Protein AF-0000000085929428 (afdb_homodimer)

Sequence (266 aa):
MLFEIEIPTRKEFELIDITSMINEKVKEAKVKEGIAVIFTRHTTTALFINENESGLVADVKEFFEKLVPKGEGYHHDRIDNNAHSHLRSIILNPSIAIPIKDGRLLLGTWQSVIFAELDGPRRRKIFVKICKCMLFEIEIPTRKEFELIDITSMINEKVKEAKVKEGIAVIFTRHTTTALFINENESGLVADVKEFFEKLVPKGEGYHHDRIDNNAHSHLRSIILNPSIAIPIKDGRLLLGTWQSVIFAELDGPRRRKIFVKICKC

Solvent-accessible surface area (backbone atoms only — not comparable to full-atom values): 13937 Å² total; per-residue (Å²): 84,77,44,80,45,79,45,77,48,84,36,38,71,37,80,40,80,44,44,67,64,52,38,51,50,36,48,73,65,70,41,44,46,31,38,37,37,40,37,46,42,48,48,33,30,26,40,51,74,41,60,88,40,71,68,55,52,52,48,52,53,53,50,46,48,67,75,46,45,74,85,78,77,48,51,26,37,79,82,43,88,49,43,37,22,35,55,54,20,50,61,48,24,44,45,49,77,42,51,29,49,84,34,29,70,70,63,57,93,60,49,33,42,32,41,34,38,41,68,34,55,46,81,40,58,36,35,40,36,42,26,54,118,91,80,44,80,45,78,47,78,49,84,37,38,73,36,80,42,80,45,45,68,64,53,38,51,51,37,49,73,66,69,43,41,43,29,39,38,36,39,37,48,86,50,71,34,30,25,39,48,66,29,56,88,40,73,35,44,52,52,39,54,52,53,49,48,44,67,76,46,44,76,87,76,76,51,77,56,38,79,81,43,88,50,44,37,21,37,55,55,20,65,59,44,25,45,57,51,64,44,49,30,49,84,35,31,70,64,63,27,94,59,44,35,40,32,41,34,38,41,68,35,55,45,80,42,60,37,36,39,40,45,43,80,83

pLDDT: mean 97.86, std 1.74, range [78.5, 98.94]

Radius of gyration: 18.57 Å; Cα contacts (8 Å, |Δi|>4): 602; chains: 2; bounding box: 43×54×41 Å

Organism: NCBI:txid2866384

Secondary structure (DSSP, 8-state):
-EEEEEEE--SSSEEEE-HHHHHHHHHHHT-SEEEEEEEE--TTEEEEEE---HHHHHHHHHHHHHHS-S-S--GGGGT-S-HHHHHHHHHSBSEEEEEEETTEE---TT-EEEEEESS-S-EEEEEEEEE--/-EEEEEEE--SSSEEEE-HHHHHHHHHHHT-SEEEEEEEE--TTEEEEEE---HHHHHHHHHHHHHHS-S-S--GGGGT-TTHHHHHHHHHSBSEEEEEEETTEE---TT-EEEEEESS-S-EEEEEEEEEE-

Structure (mmCIF, N/CA/C/O backbone):
data_AF-0000000085929428-model_v1
#
loop_
_entity.id
_entity.type
_entity.pdbx_description
1 polymer 'Secondary thiamine-phosphate synthase enzyme YjbQ'
#
loop_
_atom_site.group_PDB
_atom_site.id
_atom_site.type_symbol
_atom_site.label_atom_id
_atom_site.label_alt_id
_atom_site.label_comp_id
_atom_site.label_asym_id
_atom_site.label_entity_id
_atom_site.label_seq_id
_atom_site.pdbx_PDB_ins_code
_atom_site.Cartn_x
_atom_site.Cartn_y
_atom_site.Cartn_z
_atom_site.occupancy
_atom_site.B_iso_or_equiv
_atom_site.auth_seq_id
_atom_site.auth_comp_id
_atom_site.auth_asym_id
_atom_site.auth_atom_id
_atom_site.pdbx_PDB_model_num
ATOM 1 N N . MET A 1 1 ? -5.441 19.766 4.176 1 95.19 1 MET A N 1
ATOM 2 C CA . MET A 1 1 ? -4.344 20.312 3.389 1 95.19 1 MET A CA 1
ATOM 3 C C . MET A 1 1 ? -3.518 19.203 2.752 1 95.19 1 MET A C 1
ATOM 5 O O . MET A 1 1 ? -3.283 18.172 3.373 1 95.19 1 MET A O 1
ATOM 9 N N . LEU A 1 2 ? -3.105 19.422 1.536 1 97.88 2 LEU A N 1
ATOM 10 C CA . LEU A 1 2 ? -2.295 18.469 0.783 1 97.88 2 LEU A CA 1
ATOM 11 C C . LEU A 1 2 ? -0.939 19.078 0.43 1 97.88 2 LEU A C 1
ATOM 13 O O . LEU A 1 2 ? -0.871 20.156 -0.148 1 97.88 2 LEU A O 1
ATOM 17 N N . PHE A 1 3 ? 0.1 18.375 0.825 1 98.44 3 PHE A N 1
ATOM 18 C CA . PHE A 1 3 ? 1.459 18.812 0.534 1 98.44 3 PHE A CA 1
ATOM 19 C C . PHE A 1 3 ? 2.162 17.828 -0.391 1 98.44 3 PHE A C 1
ATOM 21 O O . PHE A 1 3 ? 1.941 16.609 -0.302 1 98.44 3 PHE A O 1
ATOM 28 N N . GLU A 1 4 ? 2.996 18.406 -1.246 1 98.31 4 GLU A N 1
ATOM 29 C CA . GLU A 1 4 ? 3.893 17.625 -2.094 1 98.31 4 GLU A CA 1
ATOM 30 C C . GLU A 1 4 ? 5.348 17.797 -1.669 1 98.31 4 GLU A C 1
ATOM 32 O O . GLU A 1 4 ? 5.797 18.906 -1.42 1 98.31 4 GLU A O 1
ATOM 37 N N . ILE A 1 5 ? 6.086 16.656 -1.534 1 98.38 5 ILE A N 1
ATOM 38 C CA . ILE A 1 5 ? 7.492 16.688 -1.151 1 98.38 5 ILE A CA 1
ATOM 39 C C . ILE A 1 5 ? 8.328 15.945 -2.197 1 98.38 5 ILE A C 1
ATOM 41 O O . ILE A 1 5 ? 8.008 14.82 -2.572 1 98.38 5 ILE A O 1
ATOM 45 N N . GLU A 1 6 ? 9.383 16.547 -2.666 1 98.44 6 GLU A N 1
ATOM 46 C CA . GLU A 1 6 ? 10.312 15.898 -3.584 1 98.44 6 GLU A CA 1
ATOM 47 C C . GLU A 1 6 ? 11.398 15.133 -2.824 1 98.44 6 GLU A C 1
ATOM 49 O O . GLU A 1 6 ? 11.93 15.633 -1.83 1 98.44 6 GLU A O 1
ATOM 54 N N . ILE A 1 7 ? 11.656 13.93 -3.281 1 98.38 7 ILE A N 1
ATOM 55 C CA . ILE A 1 7 ? 12.688 13.086 -2.682 1 98.38 7 ILE A CA 1
ATOM 56 C C . ILE A 1 7 ? 13.672 12.633 -3.758 1 98.38 7 ILE A C 1
ATOM 58 O O . ILE A 1 7 ? 13.453 11.617 -4.422 1 98.38 7 ILE A O 1
ATOM 62 N N . PRO A 1 8 ? 14.82 13.281 -3.889 1 98.25 8 PRO A N 1
ATOM 63 C CA . PRO A 1 8 ? 15.859 12.766 -4.773 1 98.25 8 PRO A CA 1
ATOM 64 C C . PRO A 1 8 ? 16.547 11.516 -4.211 1 98.25 8 PRO A C 1
ATOM 66 O O . PRO A 1 8 ? 16.875 11.469 -3.025 1 98.25 8 PRO A O 1
ATOM 69 N N . THR A 1 9 ? 16.688 10.523 -5.027 1 98.62 9 THR A N 1
ATOM 70 C CA . THR A 1 9 ? 17.344 9.289 -4.602 1 98.62 9 THR A CA 1
ATOM 71 C C . THR A 1 9 ? 18.672 9.102 -5.344 1 98.62 9 THR A C 1
ATOM 73 O O . THR A 1 9 ? 18.906 9.742 -6.371 1 98.62 9 THR A O 1
ATOM 76 N N . ARG A 1 10 ? 19.531 8.195 -4.789 1 98.56 10 ARG A N 1
ATOM 77 C CA . ARG A 1 10 ? 20.891 8.117 -5.301 1 98.56 10 ARG A CA 1
ATOM 78 C C . ARG A 1 10 ? 21.266 6.691 -5.688 1 98.56 10 ARG A C 1
ATOM 80 O O . ARG A 1 10 ? 22.25 6.461 -6.379 1 98.56 10 ARG A O 1
ATOM 87 N N . LYS A 1 11 ? 20.5 5.73 -5.242 1 98.31 11 LYS A N 1
ATOM 88 C CA . LYS A 1 11 ? 20.766 4.316 -5.477 1 98.31 11 LYS A CA 1
ATOM 89 C C . LYS A 1 11 ? 19.516 3.586 -5.953 1 98.31 11 LYS A C 1
ATOM 91 O O . LYS A 1 11 ? 18.406 4.09 -5.805 1 98.31 11 LYS A O 1
ATOM 96 N N . GLU A 1 12 ? 19.75 2.463 -6.539 1 97.88 12 GLU A N 1
ATOM 97 C CA . GLU A 1 12 ? 18.641 1.639 -6.992 1 97.88 12 GLU A CA 1
ATOM 98 C C . GLU A 1 12 ? 17.719 1.27 -5.832 1 97.88 12 GLU A C 1
ATOM 100 O O . GLU A 1 12 ? 16.5 1.42 -5.926 1 97.88 12 GLU A O 1
ATOM 105 N N . PHE A 1 13 ? 18.281 0.68 -4.855 1 98.56 13 PHE A N 1
ATOM 106 C CA . PHE A 1 13 ? 17.594 0.372 -3.602 1 98.56 13 PHE A CA 1
ATOM 107 C C . PHE A 1 13 ? 18.094 1.268 -2.477 1 98.56 13 PHE A C 1
ATOM 109 O O . PHE A 1 13 ? 19.234 1.121 -2.023 1 98.56 13 PHE A O 1
ATOM 116 N N . GLU A 1 14 ? 17.25 2.152 -2.059 1 98.69 14 GLU A N 1
ATOM 117 C CA . GLU A 1 14 ? 17.641 3.137 -1.056 1 98.69 14 GLU A CA 1
ATOM 118 C C . GLU A 1 14 ? 16.531 3.375 -0.049 1 98.69 14 GLU A C 1
ATOM 120 O O . GLU A 1 14 ? 15.359 3.506 -0.428 1 98.69 14 GLU A O 1
ATOM 125 N N . LEU A 1 15 ? 16.875 3.303 1.246 1 98.81 15 LEU A N 1
ATOM 126 C CA . LEU A 1 15 ? 15.961 3.623 2.332 1 98.81 15 LEU A CA 1
ATOM 127 C C . LEU A 1 15 ? 16.281 4.988 2.932 1 98.81 15 LEU A C 1
ATOM 129 O O . LEU A 1 15 ? 17.406 5.234 3.359 1 98.81 15 LEU A O 1
ATOM 133 N N . ILE A 1 16 ? 15.289 5.887 2.883 1 98.69 16 ILE A N 1
ATOM 134 C CA . ILE A 1 16 ? 15.508 7.277 3.266 1 98.69 16 ILE A CA 1
ATOM 135 C C . ILE A 1 16 ? 14.555 7.656 4.402 1 98.69 16 ILE A C 1
ATOM 137 O O . ILE A 1 16 ? 13.336 7.512 4.273 1 98.69 16 ILE A O 1
ATOM 141 N N . ASP A 1 17 ? 15.094 8.125 5.5 1 98.75 17 ASP A N 1
ATOM 142 C CA . ASP A 1 17 ? 14.281 8.656 6.59 1 98.75 17 ASP A CA 1
ATOM 143 C C . ASP A 1 17 ? 13.695 10.016 6.223 1 98.75 17 ASP A C 1
ATOM 145 O O . ASP A 1 17 ? 14.43 10.992 6.055 1 98.75 17 ASP A O 1
ATOM 149 N N . ILE A 1 18 ? 12.359 10.07 6.191 1 98.75 18 ILE A N 1
ATOM 150 C CA . ILE A 1 18 ? 11.727 11.305 5.758 1 98.75 18 ILE A CA 1
ATOM 151 C C . ILE A 1 18 ? 10.906 11.891 6.902 1 98.75 18 ILE A C 1
ATOM 153 O O . ILE A 1 18 ? 10 12.711 6.676 1 98.75 18 ILE A O 1
ATOM 157 N N . THR A 1 19 ? 11.164 11.523 8.109 1 98.69 19 THR A N 1
ATOM 158 C CA . THR A 1 19 ? 10.398 11.914 9.297 1 98.69 19 THR A CA 1
ATOM 159 C C . THR A 1 19 ? 10.375 13.438 9.445 1 98.69 19 THR A C 1
ATOM 161 O O . THR A 1 19 ? 9.312 14.031 9.625 1 98.69 19 THR A O 1
ATOM 164 N N . SER A 1 20 ? 11.516 14.031 9.375 1 98.5 20 SER A N 1
ATOM 165 C CA . SER A 1 20 ? 11.625 15.469 9.586 1 98.5 20 SER A CA 1
ATOM 166 C C . SER A 1 20 ? 10.875 16.25 8.508 1 98.5 20 SER A C 1
ATOM 168 O O . SER A 1 20 ? 10.273 17.281 8.781 1 98.5 20 SER A O 1
ATOM 170 N N . MET A 1 21 ? 10.93 15.758 7.277 1 98.5 21 MET A N 1
ATOM 171 C CA . MET A 1 21 ? 10.234 16.406 6.172 1 98.5 21 MET A CA 1
ATOM 172 C C . MET A 1 21 ? 8.727 16.438 6.422 1 98.5 21 MET A C 1
ATOM 174 O O . MET A 1 21 ? 8.078 17.453 6.168 1 98.5 21 MET A O 1
ATOM 178 N N . ILE A 1 22 ? 8.188 15.344 6.953 1 98.62 22 ILE A N 1
ATOM 179 C CA . ILE A 1 22 ? 6.754 15.25 7.203 1 98.62 22 ILE A CA 1
ATOM 180 C C . ILE A 1 22 ? 6.371 16.156 8.367 1 98.62 22 ILE A C 1
ATOM 182 O O . ILE A 1 22 ? 5.375 16.891 8.297 1 98.62 22 ILE A O 1
ATOM 186 N N . ASN A 1 23 ? 7.164 16.125 9.414 1 98.56 23 ASN A N 1
ATOM 187 C CA . ASN A 1 23 ? 6.883 16.969 10.578 1 98.56 23 ASN A CA 1
ATOM 188 C C . ASN A 1 23 ? 6.898 18.453 10.203 1 98.56 23 ASN A C 1
ATOM 190 O O . ASN A 1 23 ? 6.137 19.234 10.766 1 98.56 23 ASN A O 1
ATOM 194 N N . GLU A 1 24 ? 7.762 18.828 9.312 1 98.56 24 GLU A N 1
ATOM 195 C CA . GLU A 1 24 ? 7.785 20.203 8.844 1 98.56 24 GLU A CA 1
ATOM 196 C C . GLU A 1 24 ? 6.453 20.594 8.203 1 98.56 24 GLU A C 1
ATOM 198 O O . GLU A 1 24 ? 5.973 21.703 8.383 1 98.56 24 GLU A O 1
ATOM 203 N N . LYS A 1 25 ? 5.867 19.656 7.465 1 98.5 25 LYS A N 1
ATOM 204 C CA . LYS A 1 25 ? 4.582 19.922 6.832 1 98.5 25 LYS A CA 1
ATOM 205 C C . LYS A 1 25 ? 3.459 19.984 7.863 1 98.5 25 LYS A C 1
ATOM 207 O O . LYS A 1 25 ? 2.518 20.766 7.723 1 98.5 25 LYS A O 1
ATOM 212 N N . VAL A 1 26 ? 3.559 19.156 8.875 1 98.12 26 VAL A N 1
ATOM 213 C CA . VAL A 1 26 ? 2.584 19.219 9.961 1 98.12 26 VAL A CA 1
ATOM 214 C C . VAL A 1 26 ? 2.625 20.594 10.617 1 98.12 26 VAL A C 1
ATOM 216 O O . VAL A 1 26 ? 1.582 21.203 10.859 1 98.12 26 VAL A O 1
ATOM 219 N N . LYS A 1 27 ? 3.809 21.047 10.859 1 97.81 27 LYS A N 1
ATOM 220 C CA . LYS A 1 27 ? 3.98 22.375 11.438 1 97.81 27 LYS A CA 1
ATOM 221 C C . LYS A 1 27 ? 3.41 23.453 10.523 1 97.81 27 LYS A C 1
ATOM 223 O O . LYS A 1 27 ? 2.715 24.359 10.984 1 97.81 27 LYS A O 1
ATOM 228 N N . GLU A 1 28 ? 3.742 23.344 9.258 1 98 28 GLU A N 1
ATOM 229 C CA . GLU A 1 28 ? 3.256 24.297 8.273 1 98 28 GLU A CA 1
ATOM 230 C C . GLU A 1 28 ? 1.731 24.344 8.242 1 98 28 GLU A C 1
ATOM 232 O O . GLU A 1 28 ? 1.134 25.391 8.016 1 98 28 GLU A O 1
ATOM 237 N N . ALA A 1 29 ? 1.108 23.188 8.477 1 97 29 ALA A N 1
ATOM 238 C CA . ALA A 1 29 ? -0.346 23.062 8.43 1 97 29 ALA A CA 1
ATOM 239 C C . ALA A 1 29 ? -0.992 23.672 9.672 1 97 29 ALA A C 1
ATOM 241 O O . ALA A 1 29 ? -2.201 23.922 9.695 1 97 29 ALA A O 1
ATOM 242 N N . LYS A 1 30 ? -0.253 23.844 10.758 1 97.12 30 LYS A N 1
ATOM 243 C CA . LYS A 1 30 ? -0.726 24.406 12.023 1 97.12 30 LYS A CA 1
ATOM 244 C C . LYS A 1 30 ? -1.846 23.562 12.617 1 97.12 30 LYS A C 1
ATOM 246 O O . LYS A 1 30 ? -2.826 24.094 13.141 1 97.12 30 LYS A O 1
ATOM 251 N N . VAL A 1 31 ? -1.796 22.281 12.438 1 96.12 31 VAL A N 1
ATOM 252 C CA . VAL A 1 31 ? -2.756 21.328 13 1 96.12 31 VAL A CA 1
ATOM 253 C C . VAL A 1 31 ? -2.193 20.719 14.281 1 96.12 31 VAL A C 1
ATOM 255 O O . VAL A 1 31 ? -1.127 20.109 14.266 1 96.12 31 VAL A O 1
ATOM 258 N N . LYS A 1 32 ? -2.865 20.891 15.336 1 97.12 32 LYS A N 1
ATOM 259 C CA . LYS A 1 32 ? -2.4 20.391 16.625 1 97.12 32 LYS A CA 1
ATOM 260 C C . LYS A 1 32 ? -2.861 18.953 16.859 1 97.12 32 LYS A C 1
ATOM 262 O O . LYS A 1 32 ? -2.184 18.188 17.547 1 97.12 32 LYS A O 1
ATOM 267 N N . GLU A 1 33 ? -4.07 18.641 16.344 1 97.69 33 GLU A N 1
ATOM 268 C CA . GLU A 1 33 ? -4.672 17.312 16.438 1 97.69 33 GLU A CA 1
ATOM 269 C C . GLU A 1 33 ? -5.266 16.875 15.094 1 97.69 33 GLU A C 1
ATOM 271 O O . GLU A 1 33 ? -5.992 17.641 14.461 1 97.69 33 GLU A O 1
ATOM 276 N N . GLY A 1 34 ? -4.906 15.695 14.617 1 97.62 34 GLY A N 1
ATOM 277 C CA . GLY A 1 34 ? -5.41 15.219 13.344 1 97.62 34 GLY A CA 1
ATOM 278 C C . GLY A 1 34 ? -4.703 13.969 12.852 1 97.62 34 GLY A C 1
ATOM 279 O O . GLY A 1 34 ? -4.266 13.141 13.648 1 97.62 34 GLY A O 1
ATOM 280 N N . ILE A 1 35 ? -4.812 13.727 11.555 1 98.19 35 ILE A N 1
ATOM 281 C CA . ILE A 1 35 ? -4.195 12.57 10.906 1 98.19 35 ILE A CA 1
ATOM 282 C C . ILE A 1 35 ? -3.365 13.031 9.711 1 98.19 35 ILE A C 1
ATOM 284 O O . ILE A 1 35 ? -3.793 13.898 8.953 1 98.19 35 ILE A O 1
ATOM 288 N N . ALA A 1 36 ? -2.193 12.492 9.648 1 98.5 36 ALA A N 1
ATOM 289 C CA . ALA A 1 36 ? -1.38 12.641 8.445 1 98.5 36 ALA A CA 1
ATOM 290 C C . ALA A 1 36 ? -1.369 11.352 7.625 1 98.5 36 ALA A C 1
ATOM 292 O O . ALA A 1 36 ? -0.998 10.289 8.133 1 98.5 36 ALA A O 1
ATOM 293 N N . VAL A 1 37 ? -1.821 11.406 6.395 1 98.62 37 VAL A N 1
ATOM 294 C CA . VAL A 1 37 ? -1.685 10.305 5.445 1 98.62 37 VAL A CA 1
ATOM 295 C C . VAL A 1 37 ? -0.54 10.594 4.477 1 98.62 37 VAL A C 1
ATOM 297 O O . VAL A 1 37 ? -0.593 11.57 3.719 1 98.62 37 VAL A O 1
ATOM 300 N N . ILE A 1 38 ? 0.533 9.781 4.598 1 98.81 38 ILE A N 1
ATOM 301 C CA . ILE A 1 38 ? 1.662 9.844 3.676 1 98.81 38 ILE A CA 1
ATOM 302 C C . ILE A 1 38 ? 1.458 8.852 2.537 1 98.81 38 ILE A C 1
ATOM 304 O O . ILE A 1 38 ? 1.117 7.688 2.773 1 98.81 38 ILE A O 1
ATOM 308 N N . PHE A 1 39 ? 1.648 9.359 1.278 1 98.81 39 PHE A N 1
ATOM 309 C CA . PHE A 1 39 ? 1.295 8.547 0.115 1 98.81 39 PHE A CA 1
ATOM 310 C C . PHE A 1 39 ? 2.314 8.734 -1.002 1 98.81 39 PHE A C 1
ATOM 312 O O . PHE A 1 39 ? 2.697 9.859 -1.32 1 98.81 39 PHE A O 1
ATOM 319 N N . THR A 1 40 ? 2.805 7.629 -1.556 1 98.69 40 THR A N 1
ATOM 320 C CA . THR A 1 40 ? 3.621 7.699 -2.764 1 98.69 40 THR A CA 1
ATOM 321 C C . THR A 1 40 ? 2.803 7.309 -3.99 1 98.69 40 THR A C 1
ATOM 323 O O . THR A 1 40 ? 2.004 6.371 -3.939 1 98.69 40 THR A O 1
ATOM 326 N N . ARG A 1 41 ? 3.072 8 -5.094 1 96.81 41 ARG A N 1
ATOM 327 C CA . ARG A 1 41 ? 2.324 7.754 -6.324 1 96.81 41 ARG A CA 1
ATOM 328 C C . ARG A 1 41 ? 3.113 6.863 -7.277 1 96.81 41 ARG A C 1
ATOM 330 O O . ARG A 1 41 ? 2.701 6.645 -8.414 1 96.81 41 ARG A O 1
ATOM 337 N N . HIS A 1 42 ? 4.172 6.387 -6.84 1 98.25 42 HIS A N 1
ATOM 338 C CA . HIS A 1 42 ? 5.039 5.57 -7.684 1 98.25 42 HIS A CA 1
ATOM 339 C C . HIS A 1 42 ? 4.84 4.086 -7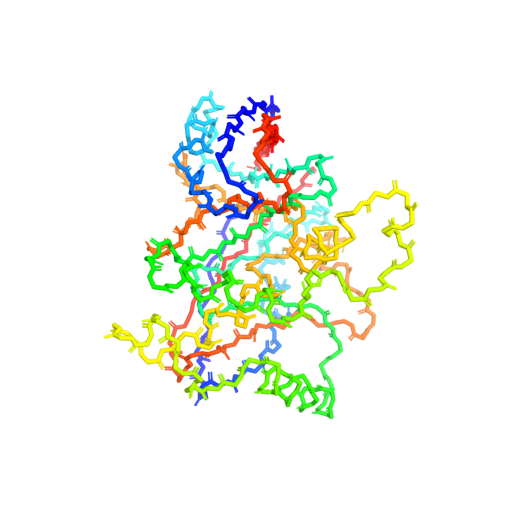.398 1 98.25 42 HIS A C 1
ATOM 341 O O . HIS A 1 42 ? 4.672 3.688 -6.242 1 98.25 42 HIS A O 1
ATOM 347 N N . THR A 1 43 ? 4.941 3.258 -8.43 1 98.56 43 THR A N 1
ATOM 348 C CA . THR A 1 43 ? 4.664 1.833 -8.289 1 98.56 43 THR A CA 1
ATOM 349 C C . THR A 1 43 ? 5.922 1.069 -7.895 1 98.56 43 THR A C 1
ATOM 351 O O . THR A 1 43 ? 5.871 -0.136 -7.645 1 98.56 43 THR A O 1
ATOM 354 N N . THR A 1 44 ? 7.062 1.771 -7.816 1 98.75 44 THR A N 1
ATOM 355 C CA . THR A 1 44 ? 8.305 1.112 -7.43 1 98.75 44 THR A CA 1
ATOM 356 C C . THR A 1 44 ? 8.914 1.78 -6.199 1 98.75 44 THR A C 1
ATOM 358 O O . THR A 1 44 ? 10.133 1.805 -6.039 1 98.75 44 THR A O 1
ATOM 361 N N . THR A 1 45 ? 8.117 2.457 -5.445 1 98.88 45 THR A N 1
ATOM 362 C CA . THR A 1 45 ? 8.469 2.969 -4.125 1 98.88 45 THR A CA 1
ATOM 363 C C . THR A 1 45 ? 7.469 2.494 -3.076 1 98.88 45 THR A C 1
ATOM 365 O O . THR A 1 45 ? 6.402 1.976 -3.416 1 98.88 45 THR A O 1
ATOM 368 N N . ALA A 1 46 ? 7.836 2.639 -1.859 1 98.75 46 ALA A N 1
ATOM 369 C CA . ALA A 1 46 ? 6.961 2.256 -0.753 1 98.75 46 ALA A CA 1
ATOM 370 C C . ALA A 1 46 ? 7.301 3.041 0.511 1 98.75 46 ALA A C 1
ATOM 372 O O . ALA A 1 46 ? 8.258 3.824 0.526 1 98.75 46 ALA A O 1
ATOM 373 N N . LEU A 1 47 ? 6.453 2.879 1.486 1 98.75 47 LEU A N 1
ATOM 374 C CA . LEU A 1 47 ? 6.629 3.498 2.795 1 98.75 47 LEU A CA 1
ATOM 375 C C . LEU A 1 47 ? 6.523 2.459 3.908 1 98.75 47 LEU A C 1
ATOM 377 O O . LEU A 1 47 ? 5.727 1.524 3.814 1 98.75 47 LEU A O 1
ATOM 381 N N . PHE A 1 48 ? 7.34 2.635 4.973 1 98.44 48 PHE A N 1
ATOM 382 C CA . PHE A 1 48 ? 7.129 1.855 6.184 1 98.44 48 PHE A CA 1
ATOM 383 C C . PHE A 1 48 ? 7.684 2.584 7.402 1 98.44 48 PHE A C 1
ATOM 385 O O . PHE A 1 48 ? 8.359 3.605 7.266 1 98.44 48 PHE A O 1
ATOM 392 N N . ILE A 1 49 ? 7.266 2.176 8.602 1 98.62 49 ILE A N 1
ATOM 393 C CA . ILE A 1 49 ? 7.703 2.771 9.859 1 98.62 49 ILE A CA 1
ATOM 394 C C . ILE A 1 49 ? 8.5 1.747 10.664 1 98.62 49 ILE A C 1
ATOM 396 O O . ILE A 1 49 ? 8.016 0.639 10.922 1 98.62 49 ILE A O 1
ATOM 400 N N . ASN A 1 50 ? 9.68 2.031 10.945 1 98.5 50 ASN A N 1
ATOM 401 C CA . ASN A 1 50 ? 10.523 1.226 11.82 1 98.5 50 ASN A CA 1
ATOM 402 C C . ASN A 1 50 ? 11.734 2.01 12.305 1 98.5 50 ASN A C 1
ATOM 404 O O . ASN A 1 50 ? 11.797 3.23 12.148 1 98.5 50 ASN A O 1
ATOM 408 N N . GLU A 1 51 ? 12.594 1.355 12.984 1 98.38 51 GLU A N 1
ATOM 409 C CA . GLU A 1 51 ? 13.812 1.993 13.477 1 98.38 51 GLU A CA 1
ATOM 410 C C . GLU A 1 51 ? 14.789 2.262 12.336 1 98.38 51 GLU A C 1
ATOM 412 O O . GLU A 1 51 ? 15.008 1.4 11.477 1 98.38 51 GLU A O 1
ATOM 417 N N . ASN A 1 52 ? 15.258 3.506 12.273 1 97.88 52 ASN A N 1
ATOM 418 C CA . ASN A 1 52 ? 16.297 3.854 11.312 1 97.88 52 ASN A CA 1
ATOM 419 C C . ASN A 1 52 ? 17.688 3.611 11.891 1 97.88 52 ASN A C 1
ATOM 421 O O . ASN A 1 52 ? 18.406 4.562 12.203 1 97.88 52 ASN A O 1
ATOM 425 N N . GLU A 1 53 ? 18.062 2.412 12.078 1 98.38 53 GLU A N 1
ATOM 426 C CA . GLU A 1 53 ? 19.375 1.953 12.555 1 98.38 53 GLU A CA 1
ATOM 427 C C . GLU A 1 53 ? 20.141 1.252 11.438 1 98.38 53 GLU A C 1
ATOM 429 O O . GLU A 1 53 ? 19.578 0.456 10.688 1 98.38 53 GLU A O 1
ATOM 434 N N . SER A 1 54 ? 21.391 1.613 11.289 1 97.94 54 SER A N 1
ATOM 435 C CA . SER A 1 54 ? 22.172 1.232 10.117 1 97.94 54 SER A CA 1
ATOM 436 C C . SER A 1 54 ? 22.172 -0.28 9.922 1 97.94 54 SER A C 1
ATOM 438 O O . SER A 1 54 ? 22.109 -0.765 8.789 1 97.94 54 SER A O 1
ATOM 440 N N . GLY A 1 55 ? 22.375 -1.024 10.938 1 98.56 55 GLY A N 1
ATOM 441 C CA . GLY A 1 55 ? 22.328 -2.475 10.828 1 98.56 55 GLY A CA 1
ATOM 442 C C . GLY A 1 55 ? 20.984 -3 10.359 1 98.56 55 GLY A C 1
ATOM 443 O O . GLY A 1 55 ? 20.922 -3.893 9.508 1 98.56 55 GLY A O 1
ATOM 444 N N . LEU A 1 56 ? 19.891 -2.432 10.977 1 98.5 56 LEU A N 1
ATOM 445 C CA . LEU A 1 56 ? 18.547 -2.85 10.586 1 98.5 56 LEU A CA 1
ATOM 446 C C . LEU A 1 56 ? 18.25 -2.457 9.141 1 98.5 56 LEU A C 1
ATOM 448 O O . LEU A 1 56 ? 17.641 -3.223 8.391 1 98.5 56 LEU A O 1
ATOM 452 N N . VAL A 1 57 ? 18.688 -1.283 8.742 1 97.69 57 VAL A N 1
ATOM 453 C CA . VAL A 1 57 ? 18.547 -0.817 7.371 1 97.69 57 VAL A CA 1
ATOM 454 C C . VAL A 1 57 ? 19.203 -1.812 6.414 1 97.69 57 VAL A C 1
ATOM 456 O O . VAL A 1 57 ? 18.609 -2.172 5.391 1 97.69 57 VAL A O 1
ATOM 459 N N . ALA A 1 58 ? 20.375 -2.258 6.754 1 98.25 58 ALA A N 1
ATOM 460 C CA . ALA A 1 58 ? 21.062 -3.254 5.941 1 98.25 58 ALA A CA 1
ATOM 461 C C . ALA A 1 58 ? 20.297 -4.57 5.91 1 98.25 58 ALA A C 1
ATOM 463 O O . ALA A 1 58 ? 20.203 -5.219 4.867 1 98.25 58 ALA A O 1
ATOM 464 N N . ASP A 1 59 ? 19.75 -4.98 7.035 1 98.81 59 ASP A N 1
ATOM 465 C CA . ASP A 1 59 ? 18.984 -6.223 7.125 1 98.81 59 ASP A CA 1
ATOM 466 C C . ASP A 1 59 ? 17.75 -6.172 6.234 1 98.81 59 ASP A C 1
ATOM 468 O O . ASP A 1 59 ? 17.406 -7.156 5.578 1 98.81 59 ASP A O 1
ATOM 472 N N . VAL A 1 60 ? 17.062 -5.031 6.234 1 98.44 60 VAL A N 1
ATOM 473 C CA . VAL A 1 60 ? 15.859 -4.863 5.422 1 98.44 60 VAL A CA 1
ATOM 474 C C . VAL A 1 60 ? 16.203 -5.039 3.945 1 98.44 60 VAL A C 1
ATOM 476 O O . VAL A 1 60 ? 15.516 -5.758 3.219 1 98.44 60 VAL A O 1
ATOM 479 N N . LYS A 1 61 ? 17.203 -4.426 3.508 1 98.12 61 LYS A N 1
ATOM 480 C CA . LYS A 1 61 ? 17.625 -4.52 2.113 1 98.12 61 LYS A CA 1
ATOM 481 C C . LYS A 1 61 ? 17.938 -5.965 1.731 1 98.12 61 LYS A C 1
ATOM 483 O O . LYS A 1 61 ? 17.438 -6.469 0.723 1 98.12 61 LYS A O 1
ATOM 488 N N . GLU A 1 62 ? 18.734 -6.613 2.586 1 98.44 62 GLU A N 1
ATOM 489 C CA . GLU A 1 62 ? 19.125 -7.996 2.309 1 98.44 62 GLU A CA 1
ATOM 490 C C . GLU A 1 62 ? 17.906 -8.914 2.307 1 98.44 62 GLU A C 1
ATOM 492 O O . GLU A 1 62 ? 17.812 -9.828 1.485 1 98.44 62 GLU A O 1
ATOM 497 N N . PHE A 1 63 ? 17.047 -8.68 3.223 1 98.69 63 PHE A N 1
ATOM 498 C CA . PHE A 1 63 ? 15.836 -9.477 3.33 1 98.69 63 PHE A CA 1
ATOM 499 C C . PHE A 1 63 ? 15.039 -9.422 2.035 1 98.69 63 PHE A C 1
ATOM 501 O O . PHE A 1 63 ? 14.664 -10.461 1.485 1 98.69 63 PHE A O 1
ATOM 508 N N . PHE A 1 64 ? 14.82 -8.242 1.48 1 98.31 64 PHE A N 1
ATOM 509 C CA . PHE A 1 64 ? 13.977 -8.086 0.3 1 98.31 64 PHE A CA 1
ATOM 510 C C . PHE A 1 64 ? 14.711 -8.555 -0.952 1 98.31 64 PHE A C 1
ATOM 512 O O . PHE A 1 64 ? 14.094 -9.078 -1.883 1 98.31 64 PHE A O 1
ATOM 519 N N . GLU A 1 65 ? 15.992 -8.391 -0.958 1 98.12 65 GLU A N 1
ATOM 520 C CA . GLU A 1 65 ? 16.766 -8.906 -2.086 1 98.12 65 GLU A CA 1
ATOM 521 C C . GLU A 1 65 ? 16.672 -10.43 -2.166 1 98.12 65 GLU A C 1
ATOM 523 O O . GLU A 1 65 ? 16.641 -11 -3.26 1 98.12 65 GLU A O 1
ATOM 528 N N . LYS A 1 66 ? 16.594 -11.086 -1.005 1 98.06 66 LYS A N 1
ATOM 529 C CA . LYS A 1 66 ? 16.453 -12.539 -0.959 1 98.06 66 LYS A CA 1
ATOM 530 C C . LYS A 1 66 ? 15.023 -12.953 -1.278 1 98.06 66 LYS A C 1
ATOM 532 O O . LYS A 1 66 ? 14.797 -13.922 -2.008 1 98.06 66 LYS A O 1
ATOM 537 N N . LEU A 1 67 ? 14.109 -12.273 -0.757 1 97.88 67 LEU A N 1
ATOM 538 C CA . LEU A 1 67 ? 12.695 -12.609 -0.905 1 97.88 67 LEU A CA 1
ATOM 539 C C . LEU A 1 67 ? 12.242 -12.43 -2.35 1 97.88 67 LEU A C 1
ATOM 541 O O . LEU A 1 67 ? 11.469 -13.242 -2.867 1 97.88 67 LEU A O 1
ATOM 545 N N . VAL A 1 68 ? 12.594 -11.32 -2.975 1 98.31 68 VAL A N 1
ATOM 546 C CA . VAL A 1 68 ? 12.266 -10.992 -4.359 1 98.31 68 VAL A CA 1
ATOM 547 C C . VAL A 1 68 ? 13.539 -10.617 -5.113 1 98.31 68 VAL A C 1
ATOM 549 O O . VAL A 1 68 ? 13.797 -9.438 -5.363 1 98.31 68 VAL A O 1
ATOM 552 N N . PRO A 1 69 ? 14.258 -11.57 -5.555 1 97.81 69 PRO A N 1
ATOM 553 C CA . PRO A 1 69 ? 15.5 -11.289 -6.277 1 97.81 69 PRO A CA 1
ATOM 554 C C . PRO A 1 69 ? 15.25 -10.695 -7.664 1 97.81 69 PRO A C 1
ATOM 556 O O . PRO A 1 69 ? 14.172 -10.883 -8.234 1 97.81 69 PRO A O 1
ATOM 559 N N . LYS A 1 70 ? 16.25 -9.977 -8.141 1 96.19 70 LYS A N 1
ATOM 560 C CA . LYS A 1 70 ? 16.234 -9.492 -9.516 1 96.19 70 LYS A CA 1
ATOM 561 C C . LYS A 1 70 ? 16.438 -10.633 -10.508 1 96.19 70 LYS A C 1
ATOM 563 O O . LYS A 1 70 ? 17.188 -11.57 -10.234 1 96.19 70 LYS A O 1
ATOM 568 N N . GLY A 1 71 ? 15.734 -10.461 -11.617 1 92.19 71 GLY A N 1
ATOM 569 C CA . GLY A 1 71 ? 16.062 -11.305 -12.758 1 92.19 71 GLY A CA 1
ATOM 570 C C . GLY A 1 71 ? 15.633 -12.75 -12.57 1 92.19 71 GLY A C 1
ATOM 571 O O . GLY A 1 71 ? 16.391 -13.664 -12.875 1 92.19 71 GLY A O 1
ATOM 572 N N . GLU A 1 72 ? 14.531 -13.031 -12.055 1 94.44 72 GLU A N 1
ATOM 573 C CA . GLU A 1 72 ? 14.031 -14.391 -11.836 1 94.44 72 GLU A CA 1
ATOM 574 C C . GLU A 1 72 ? 13.062 -14.805 -12.938 1 94.44 72 GLU A C 1
ATOM 576 O O . GLU A 1 72 ? 12.156 -15.602 -12.703 1 94.44 72 GLU A O 1
ATOM 581 N N . GLY A 1 73 ? 13.234 -14.195 -14.133 1 96.06 73 GLY A N 1
ATOM 582 C CA . GLY A 1 73 ? 12.398 -14.562 -15.258 1 96.06 73 GLY A CA 1
ATOM 583 C C . GLY A 1 73 ? 10.969 -14.055 -15.133 1 96.06 73 GLY A C 1
ATOM 584 O O . GLY A 1 73 ? 10.031 -14.711 -15.578 1 96.06 73 GLY A O 1
ATOM 585 N N . TYR A 1 74 ? 10.859 -12.891 -14.562 1 97.88 74 TYR A N 1
ATOM 586 C CA . TYR A 1 74 ? 9.547 -12.281 -14.383 1 97.88 74 TYR A CA 1
ATOM 587 C C . TYR A 1 74 ? 8.938 -11.891 -15.727 1 97.88 74 TYR A C 1
ATOM 589 O O . TYR A 1 74 ? 9.648 -11.398 -16.609 1 97.88 74 TYR A O 1
ATOM 597 N N . HIS A 1 75 ? 7.668 -12.016 -15.805 1 98.44 75 HIS A N 1
ATOM 598 C CA . HIS A 1 75 ? 6.953 -11.672 -17.031 1 98.44 75 HIS A CA 1
ATOM 599 C C . HIS A 1 75 ? 7.055 -10.18 -17.328 1 98.44 75 HIS A C 1
ATOM 601 O O . HIS A 1 75 ? 7.246 -9.781 -18.469 1 98.44 75 HIS A O 1
ATOM 607 N N . HIS A 1 76 ? 6.871 -9.328 -16.312 1 98.25 76 HIS A N 1
ATOM 608 C CA . HIS A 1 76 ? 6.918 -7.879 -16.5 1 98.25 76 HIS A CA 1
ATOM 609 C C . HIS A 1 76 ? 8.281 -7.43 -17.016 1 98.25 76 HIS A C 1
ATOM 611 O O . HIS A 1 76 ? 8.406 -6.348 -17.594 1 98.25 76 HIS A O 1
ATOM 617 N N . ASP A 1 77 ? 9.305 -8.188 -16.859 1 97.81 77 ASP A N 1
ATOM 618 C CA . ASP A 1 77 ? 10.641 -7.824 -17.297 1 97.81 77 ASP A CA 1
ATOM 619 C C . ASP A 1 77 ? 10.719 -7.793 -18.828 1 97.81 77 ASP A C 1
ATOM 621 O O . ASP A 1 77 ? 11.672 -7.254 -19.391 1 97.81 77 ASP A O 1
ATOM 625 N N . ARG A 1 78 ? 9.758 -8.289 -19.453 1 97.12 78 ARG A N 1
ATOM 626 C CA . ARG A 1 78 ? 9.695 -8.258 -20.906 1 97.12 78 ARG A CA 1
ATOM 627 C C . ARG A 1 78 ? 9.516 -6.828 -21.422 1 97.12 78 ARG A C 1
ATOM 629 O O . ARG A 1 78 ? 9.883 -6.516 -22.547 1 97.12 78 ARG A O 1
ATOM 636 N N . ILE A 1 79 ? 8.93 -5.984 -20.547 1 95.56 79 ILE A N 1
ATOM 637 C CA . ILE A 1 79 ? 8.648 -4.629 -21.016 1 95.56 79 ILE A CA 1
ATOM 638 C C . ILE A 1 79 ? 9.555 -3.637 -20.281 1 95.56 79 ILE A C 1
ATOM 640 O O . ILE A 1 79 ? 9.859 -2.566 -20.812 1 95.56 79 ILE A O 1
ATOM 644 N N . ASP A 1 80 ? 9.891 -3.994 -19.047 1 92.75 80 ASP A N 1
ATOM 645 C CA . ASP A 1 80 ? 10.766 -3.143 -18.234 1 92.75 80 ASP A CA 1
ATOM 646 C C . ASP A 1 80 ? 11.555 -3.965 -17.219 1 92.75 80 ASP A C 1
ATOM 648 O O . ASP A 1 80 ? 10.969 -4.727 -16.453 1 92.75 80 ASP A O 1
ATOM 652 N N . ASN A 1 81 ? 12.695 -4.035 -17.141 1 95.88 81 ASN A N 1
ATOM 653 C CA . ASN A 1 81 ? 13.578 -4.863 -16.328 1 95.88 81 ASN A CA 1
ATOM 654 C C . ASN A 1 81 ? 13.492 -4.496 -14.852 1 95.88 81 ASN A C 1
ATOM 656 O O . ASN A 1 81 ? 14.516 -4.379 -14.172 1 95.88 81 ASN A O 1
ATOM 660 N N . ASN A 1 82 ? 12.242 -4.211 -14.344 1 98.31 82 ASN A N 1
ATOM 661 C CA . ASN A 1 82 ? 12.148 -3.805 -12.945 1 98.31 82 ASN A CA 1
ATOM 662 C C . ASN A 1 82 ? 10.977 -4.48 -12.242 1 98.31 82 ASN A C 1
ATOM 664 O O . ASN A 1 82 ? 10.375 -3.908 -11.328 1 98.31 82 ASN A O 1
ATOM 668 N N . ALA A 1 83 ? 10.625 -5.727 -12.633 1 98.62 83 ALA A N 1
ATOM 669 C CA . ALA A 1 83 ? 9.547 -6.477 -11.992 1 98.62 83 ALA A CA 1
ATOM 670 C C . ALA A 1 83 ? 9.789 -6.625 -10.492 1 98.62 83 ALA A C 1
ATOM 672 O O . ALA A 1 83 ? 8.867 -6.504 -9.688 1 98.62 83 ALA A O 1
ATOM 673 N N . HIS A 1 84 ? 11.031 -6.922 -10.133 1 98.56 84 HIS A N 1
ATOM 674 C CA . HIS A 1 84 ? 11.383 -7.105 -8.727 1 98.56 84 HIS A CA 1
ATOM 675 C C . HIS A 1 84 ? 11.023 -5.871 -7.902 1 98.56 84 HIS A C 1
ATOM 677 O O . HIS A 1 84 ? 10.57 -5.988 -6.762 1 98.56 84 HIS A O 1
ATOM 683 N N . SER A 1 85 ? 11.203 -4.656 -8.438 1 98.75 85 SER A N 1
ATOM 684 C CA . SER A 1 85 ? 10.898 -3.404 -7.75 1 98.75 85 SER A CA 1
ATOM 685 C C . SER A 1 85 ? 9.406 -3.279 -7.469 1 98.75 85 SER A C 1
ATOM 687 O O . SER A 1 85 ? 9.008 -2.867 -6.379 1 98.75 85 SER A O 1
ATOM 689 N N . HIS A 1 86 ? 8.625 -3.639 -8.406 1 98.75 86 HIS A N 1
ATOM 690 C CA . HIS A 1 86 ? 7.176 -3.637 -8.242 1 98.75 86 HIS A CA 1
ATOM 691 C C . HIS A 1 86 ? 6.738 -4.633 -7.176 1 98.75 86 HIS A C 1
ATOM 693 O O . HIS A 1 86 ? 5.945 -4.297 -6.297 1 98.75 86 HIS A O 1
ATOM 699 N N . LEU A 1 87 ? 7.25 -5.852 -7.254 1 98.62 87 LEU A N 1
ATOM 700 C CA . LEU A 1 87 ? 6.871 -6.906 -6.316 1 98.62 87 LEU A CA 1
ATOM 701 C C . LEU A 1 87 ? 7.254 -6.527 -4.8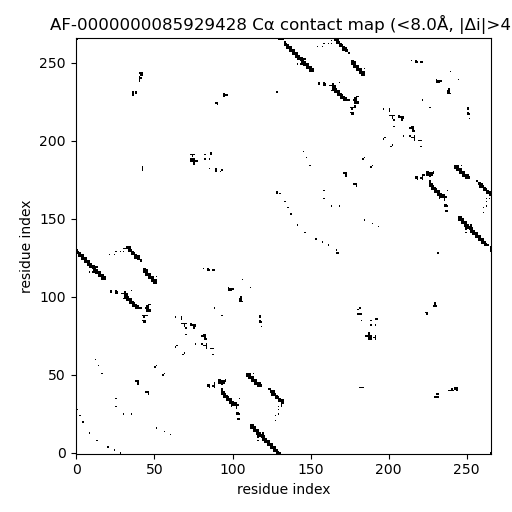91 1 98.62 87 LEU A C 1
ATOM 703 O O . LEU A 1 87 ? 6.473 -6.734 -3.957 1 98.62 87 LEU A O 1
ATOM 707 N N . ARG A 1 88 ? 8.422 -5.977 -4.734 1 98.62 88 ARG A N 1
ATOM 708 C CA . ARG A 1 88 ? 8.852 -5.527 -3.416 1 98.62 88 ARG A CA 1
ATOM 709 C C . ARG A 1 88 ? 7.93 -4.434 -2.883 1 98.62 88 ARG A C 1
ATOM 711 O O . ARG A 1 88 ? 7.559 -4.449 -1.707 1 98.62 88 ARG A O 1
ATOM 718 N N . SER A 1 89 ? 7.547 -3.51 -3.744 1 98.62 89 SER A N 1
ATOM 719 C CA . SER A 1 89 ? 6.695 -2.406 -3.316 1 98.62 89 SER A CA 1
ATOM 720 C C . SER A 1 89 ? 5.301 -2.898 -2.934 1 98.62 89 SER A C 1
ATOM 722 O O . SER A 1 89 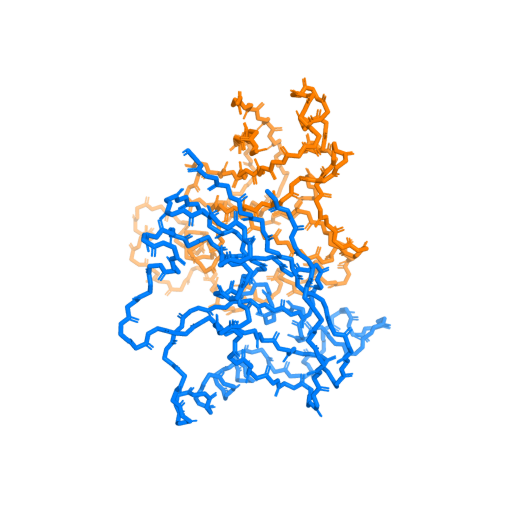? 4.668 -2.346 -2.033 1 98.62 89 SER A O 1
ATOM 724 N N . ILE A 1 90 ? 4.852 -3.957 -3.553 1 98 90 ILE A N 1
ATOM 725 C CA . ILE A 1 90 ? 3.529 -4.512 -3.293 1 98 90 ILE A CA 1
ATOM 726 C C . ILE A 1 90 ? 3.494 -5.129 -1.896 1 98 90 ILE A C 1
ATOM 728 O O . ILE A 1 90 ? 2.482 -5.035 -1.194 1 98 90 ILE A O 1
ATOM 732 N N . ILE A 1 91 ? 4.562 -5.773 -1.503 1 97.25 91 ILE A N 1
ATOM 733 C CA . ILE A 1 91 ? 4.664 -6.367 -0.174 1 97.25 91 ILE A CA 1
ATOM 734 C C . ILE A 1 91 ? 4.672 -5.27 0.885 1 97.25 91 ILE A C 1
ATOM 736 O O . ILE A 1 91 ? 4.121 -5.441 1.973 1 97.25 91 ILE A O 1
ATOM 740 N N . LEU A 1 92 ? 5.246 -4.199 0.509 1 97 92 LEU A N 1
ATOM 741 C CA . LEU A 1 92 ? 5.238 -3.029 1.382 1 97 92 LEU A CA 1
ATOM 742 C C . LEU A 1 92 ? 3.957 -2.221 1.192 1 97 92 LEU A C 1
ATOM 744 O O . LEU A 1 92 ? 2.912 -2.777 0.849 1 97 92 LEU A O 1
ATOM 748 N N . ASN A 1 93 ? 4.031 -0.949 1.459 1 95.12 93 ASN A N 1
ATOM 749 C CA . ASN A 1 93 ? 2.807 -0.16 1.38 1 95.12 93 ASN A CA 1
ATOM 750 C C . ASN A 1 93 ? 3.061 1.209 0.756 1 95.12 93 ASN A C 1
ATOM 752 O O . ASN A 1 93 ? 4.074 1.848 1.042 1 95.12 93 ASN A O 1
ATOM 756 N N . PRO A 1 94 ? 2.111 1.592 -0.116 1 97.31 94 PRO A N 1
ATOM 757 C CA . PRO A 1 94 ? 2.256 2.926 -0.701 1 97.31 94 PRO A CA 1
ATOM 758 C C . PRO A 1 94 ? 1.758 4.035 0.224 1 97.31 94 PRO A C 1
ATOM 760 O O . PRO A 1 94 ? 1.938 5.219 -0.072 1 97.31 94 PRO A O 1
ATOM 763 N N . SER A 1 95 ? 1.156 3.646 1.325 1 97.94 95 SER A N 1
ATOM 764 C CA . SER A 1 95 ? 0.516 4.645 2.178 1 97.94 95 SER A CA 1
ATOM 765 C C . SER A 1 95 ? 0.653 4.281 3.652 1 97.94 95 SER A C 1
ATOM 767 O O . SER A 1 95 ? 0.594 3.105 4.016 1 97.94 95 SER A O 1
ATOM 769 N N . ILE A 1 96 ? 0.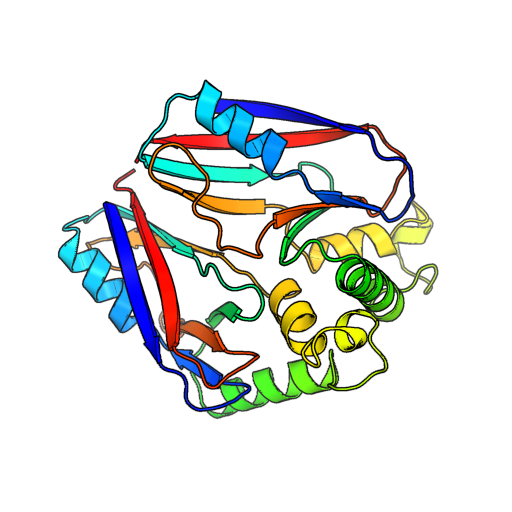805 5.359 4.492 1 97.75 96 ILE A N 1
ATOM 770 C CA . ILE A 1 96 ? 0.791 5.234 5.945 1 97.75 96 ILE A CA 1
ATOM 771 C C . ILE A 1 96 ? -0.039 6.363 6.551 1 97.75 96 ILE A C 1
ATOM 773 O O . ILE A 1 96 ? 0.004 7.5 6.074 1 9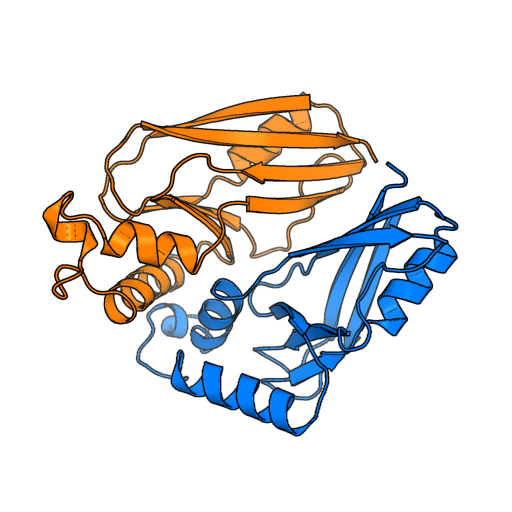7.75 96 ILE A O 1
ATOM 777 N N . ALA A 1 97 ? -0.808 6.035 7.512 1 98.12 97 ALA A N 1
ATOM 778 C CA . ALA A 1 97 ? -1.546 7.023 8.289 1 98.12 97 ALA A CA 1
ATOM 779 C C . ALA A 1 97 ? -1.001 7.117 9.711 1 98.12 97 ALA A C 1
ATOM 781 O O . ALA A 1 97 ? -0.809 6.098 10.383 1 98.12 97 ALA A O 1
ATOM 782 N N . ILE A 1 98 ? -0.752 8.359 10.141 1 98.44 98 ILE A N 1
ATOM 783 C CA . ILE A 1 98 ? -0.174 8.578 11.461 1 98.44 98 ILE A CA 1
ATOM 784 C C . ILE A 1 98 ? -0.969 9.648 12.203 1 98.44 98 ILE A C 1
ATOM 786 O O . ILE A 1 98 ? -1.232 10.727 11.656 1 98.44 98 ILE A O 1
ATOM 790 N N . PRO A 1 99 ? -1.403 9.398 13.43 1 98.44 99 PRO A N 1
ATOM 791 C CA . PRO A 1 99 ? -2.033 10.469 14.211 1 98.44 99 PRO A CA 1
ATOM 792 C C . PRO A 1 99 ? -1.089 11.633 14.492 1 98.44 99 PRO A C 1
ATOM 794 O O . PRO A 1 99 ? 0.126 11.445 14.578 1 98.44 99 PRO A O 1
ATOM 797 N N . ILE A 1 100 ? -1.67 12.766 14.547 1 98.38 100 ILE A N 1
ATOM 798 C CA . ILE A 1 100 ? -0.977 13.984 14.961 1 98.38 100 ILE A CA 1
ATOM 799 C C . ILE A 1 100 ? -1.426 14.383 16.359 1 98.38 100 ILE A C 1
ATOM 801 O O . ILE A 1 100 ? -2.625 14.445 16.641 1 98.38 100 ILE A O 1
ATOM 805 N N . LYS A 1 101 ? -0.468 14.625 17.188 1 98.31 101 LYS A N 1
ATOM 806 C CA . LYS A 1 101 ? -0.714 15.125 18.531 1 98.31 101 LYS A CA 1
ATOM 807 C C . LYS A 1 101 ? 0.246 16.266 18.891 1 98.31 101 LYS A C 1
ATOM 809 O O . LYS A 1 101 ? 1.451 16.156 18.641 1 98.31 101 LYS A O 1
ATOM 814 N N . ASP A 1 102 ? -0.354 17.359 19.375 1 97.69 102 ASP A N 1
ATOM 815 C CA . ASP A 1 102 ? 0.422 18.531 19.797 1 97.69 102 ASP A CA 1
ATOM 816 C C . ASP A 1 102 ? 1.297 19.031 18.656 1 97.69 102 ASP A C 1
ATOM 818 O O . ASP A 1 102 ? 2.467 19.359 18.859 1 97.69 102 ASP A O 1
ATOM 822 N N . GLY A 1 103 ? 0.827 18.906 17.453 1 97.44 103 GLY A N 1
ATOM 823 C CA . GLY A 1 103 ? 1.463 19.516 16.297 1 97.44 103 GLY A CA 1
ATOM 824 C C . GLY A 1 103 ? 2.592 18.672 15.734 1 97.44 103 GLY A C 1
ATOM 825 O O . GLY A 1 103 ? 3.424 19.156 14.969 1 97.44 103 GLY A O 1
ATOM 826 N N . ARG A 1 104 ? 2.605 17.438 16.109 1 97.94 104 ARG A N 1
ATOM 827 C CA . ARG A 1 104 ? 3.654 16.547 15.625 1 97.94 104 ARG A CA 1
ATOM 828 C C . ARG A 1 104 ? 3.104 15.156 15.344 1 97.94 104 ARG A C 1
ATOM 830 O O . ARG A 1 104 ? 2.072 14.766 15.891 1 97.94 104 ARG A O 1
ATOM 837 N N . LEU A 1 105 ? 3.85 14.422 14.508 1 98.5 105 LEU A N 1
ATOM 838 C CA . LEU A 1 105 ? 3.506 13.016 14.336 1 98.5 105 LEU A CA 1
ATOM 839 C C . LEU A 1 105 ? 3.607 12.266 15.656 1 98.5 105 LEU A C 1
ATOM 841 O O . LEU A 1 105 ? 4.574 12.445 16.406 1 98.5 105 LEU A O 1
ATOM 845 N N . LEU A 1 106 ? 2.641 11.422 15.953 1 98.56 106 LEU A N 1
ATOM 846 C CA . LEU A 1 106 ? 2.646 10.617 17.172 1 98.56 106 LEU A CA 1
ATOM 847 C C . LEU A 1 106 ? 3.467 9.344 16.984 1 98.56 106 LEU A C 1
ATOM 849 O O . LEU A 1 106 ? 2.92 8.242 17 1 98.56 106 LEU A O 1
ATOM 853 N N . LEU A 1 107 ? 4.766 9.477 16.859 1 98.25 107 LEU A N 1
ATOM 854 C CA . LEU A 1 107 ? 5.68 8.359 16.672 1 98.25 107 LEU A CA 1
ATOM 855 C C . LEU A 1 107 ? 6.297 7.926 18 1 98.25 107 LEU A C 1
ATOM 857 O O . LEU A 1 107 ? 6.48 8.742 18.891 1 98.25 107 LEU A O 1
ATOM 861 N N . GLY A 1 108 ? 6.543 6.648 18.062 1 97.94 108 GLY A N 1
ATOM 862 C CA . GLY A 1 108 ? 7.34 6.172 19.188 1 97.94 108 GLY A CA 1
ATOM 863 C C . GLY A 1 108 ? 8.781 6.633 19.125 1 97.94 108 GLY A C 1
ATOM 864 O O . GLY A 1 108 ? 9.234 7.16 18.109 1 97.94 108 GLY A O 1
ATOM 865 N N . THR A 1 109 ? 9.5 6.297 20.125 1 97.25 109 THR A N 1
ATOM 866 C CA . THR A 1 109 ? 10.875 6.754 20.312 1 97.25 109 THR A CA 1
ATOM 867 C C . THR A 1 109 ? 11.758 6.262 19.156 1 97.25 109 THR A C 1
ATOM 869 O O . THR A 1 109 ? 12.586 7.016 18.641 1 97.25 109 THR A O 1
ATOM 872 N N . TRP A 1 110 ? 11.609 5.082 18.766 1 97.56 110 TRP A N 1
ATOM 873 C CA . TRP A 1 110 ? 12.547 4.461 17.844 1 97.56 110 TRP A CA 1
ATOM 874 C C . TRP A 1 110 ? 11.961 4.402 16.438 1 97.56 110 TRP A C 1
ATOM 876 O O . TRP A 1 110 ? 12.539 3.785 15.539 1 97.56 110 TRP A O 1
ATOM 886 N N . GLN A 1 111 ? 10.758 5.02 16.281 1 98.5 111 GLN A N 1
ATOM 887 C CA . GLN A 1 111 ? 10.102 4.926 14.984 1 98.5 111 GLN A CA 1
ATOM 888 C C . GLN A 1 111 ? 10.516 6.082 14.078 1 98.5 111 GLN A C 1
ATOM 890 O O . GLN A 1 111 ? 10.531 7.238 14.508 1 98.5 111 GLN A O 1
ATOM 895 N N . SER A 1 112 ? 10.836 5.773 12.836 1 98.69 112 SER A N 1
ATOM 896 C CA . SER A 1 112 ? 11.016 6.691 11.719 1 98.69 112 SER A CA 1
ATOM 897 C C . SER A 1 112 ? 10.109 6.324 10.547 1 98.69 112 SER A C 1
ATOM 899 O O . SER A 1 112 ? 9.773 5.152 10.367 1 98.69 112 SER A O 1
ATOM 901 N N . VAL A 1 113 ? 9.656 7.352 9.867 1 98.81 113 VAL A N 1
ATOM 902 C CA . VAL A 1 113 ? 8.992 7.117 8.586 1 98.81 113 VAL A CA 1
ATOM 903 C C . VAL A 1 113 ? 10.031 6.941 7.488 1 98.81 113 VAL A C 1
ATOM 905 O O . VAL A 1 113 ? 10.789 7.867 7.188 1 98.81 113 VAL A O 1
ATOM 908 N N . ILE A 1 114 ? 10.047 5.777 6.891 1 98.88 114 ILE A N 1
ATOM 909 C CA . ILE A 1 114 ? 11.078 5.441 5.914 1 98.88 114 ILE A CA 1
ATOM 910 C C . ILE A 1 114 ? 10.461 5.367 4.52 1 98.88 114 ILE A C 1
ATOM 912 O O . ILE A 1 114 ? 9.43 4.715 4.32 1 98.88 114 ILE A O 1
ATOM 916 N N . PHE A 1 115 ? 11.031 6.125 3.574 1 98.88 115 PHE A N 1
ATOM 917 C CA . PHE A 1 115 ? 10.742 6.023 2.146 1 98.88 115 PHE A CA 1
ATOM 918 C C . PHE A 1 115 ? 11.672 5.008 1.482 1 98.88 115 PHE A C 1
ATOM 920 O O . PHE A 1 115 ? 12.891 5.113 1.587 1 98.88 115 PHE A O 1
ATOM 927 N N . ALA A 1 116 ? 11.102 4.02 0.815 1 98.88 116 ALA A N 1
ATOM 928 C CA . ALA A 1 116 ? 11.883 2.998 0.126 1 98.88 116 ALA A CA 1
ATOM 929 C C . ALA A 1 116 ? 11.898 3.246 -1.38 1 98.88 116 ALA A C 1
ATOM 931 O O . ALA A 1 116 ? 10.875 3.117 -2.049 1 98.88 116 ALA A O 1
ATOM 932 N N . GLU A 1 117 ? 13.031 3.646 -1.902 1 98.88 117 GLU A N 1
ATOM 933 C CA . GLU A 1 117 ? 13.32 3.607 -3.334 1 98.88 117 GLU A CA 1
ATOM 934 C C . GLU A 1 117 ? 13.727 2.205 -3.777 1 98.88 117 GLU A C 1
ATOM 936 O O . GLU A 1 117 ? 14.664 1.622 -3.227 1 98.88 117 GLU A O 1
ATOM 941 N N . LEU A 1 118 ? 13.016 1.686 -4.781 1 98.88 118 LEU A N 1
ATOM 942 C CA . LEU A 1 118 ? 13.289 0.303 -5.16 1 98.88 118 LEU A CA 1
ATOM 943 C C . LEU A 1 118 ? 13.688 0.211 -6.629 1 98.88 118 LEU A C 1
ATOM 945 O O . LEU A 1 118 ? 13.852 -0.888 -7.164 1 98.88 118 LEU A O 1
ATOM 949 N N . ASP A 1 119 ? 13.773 1.368 -7.27 1 98.69 119 ASP A N 1
ATOM 950 C CA . ASP A 1 119 ? 14.094 1.423 -8.695 1 98.69 119 ASP A CA 1
ATOM 951 C C . ASP A 1 119 ? 14.773 2.742 -9.055 1 98.69 119 ASP A C 1
ATOM 953 O O . ASP A 1 119 ? 14.383 3.404 -10.016 1 98.69 119 ASP A O 1
ATOM 957 N N . GLY A 1 120 ? 15.703 3.135 -8.227 1 98.12 120 GLY A N 1
ATOM 958 C CA . GLY A 1 120 ? 16.391 4.398 -8.453 1 98.12 120 GLY A CA 1
ATOM 959 C C . GLY A 1 120 ? 17.656 4.25 -9.266 1 98.12 120 GLY A C 1
ATOM 960 O O . GLY A 1 120 ? 17.922 3.189 -9.836 1 98.12 120 GLY A O 1
ATOM 961 N N . PRO A 1 121 ? 18.406 5.27 -9.289 1 98.31 121 PRO A N 1
ATOM 962 C CA . PRO A 1 121 ? 18.125 6.605 -8.758 1 98.31 121 PRO A CA 1
ATOM 963 C C . PRO A 1 121 ? 17.094 7.367 -9.578 1 98.31 121 PRO A C 1
ATOM 965 O O . PRO A 1 121 ? 17 7.172 -10.797 1 98.31 121 PRO A O 1
ATOM 968 N N . ARG A 1 122 ? 16.266 8.203 -8.93 1 98.12 122 ARG A N 1
ATOM 969 C CA . ARG A 1 122 ? 15.242 9.031 -9.562 1 98.12 122 ARG A CA 1
ATOM 970 C C . ARG A 1 122 ? 14.898 10.234 -8.703 1 98.12 122 ARG A C 1
ATOM 972 O O . ARG A 1 122 ? 15.406 10.375 -7.59 1 98.12 122 ARG A O 1
ATOM 979 N N . ARG A 1 123 ? 14.148 11.125 -9.289 1 97.94 123 ARG A N 1
ATOM 980 C CA . ARG A 1 123 ? 13.469 12.172 -8.531 1 97.94 123 ARG A CA 1
ATOM 981 C C . ARG A 1 123 ? 12.023 11.773 -8.242 1 97.94 123 ARG A C 1
ATOM 983 O O . ARG A 1 123 ? 11.195 11.703 -9.156 1 97.94 123 ARG A O 1
ATOM 990 N N . ARG A 1 124 ? 11.812 11.562 -6.965 1 98.5 124 ARG A N 1
ATOM 991 C CA . ARG A 1 124 ? 10.516 11.039 -6.562 1 98.5 124 ARG A CA 1
ATOM 992 C C . ARG A 1 124 ? 9.68 12.125 -5.871 1 98.5 124 ARG A C 1
ATOM 994 O O . ARG A 1 124 ? 10.195 13.195 -5.543 1 98.5 124 ARG A O 1
ATOM 1001 N N . LYS A 1 125 ? 8.414 11.812 -5.797 1 97.69 125 LYS A N 1
ATOM 1002 C CA . LYS A 1 125 ? 7.504 12.68 -5.051 1 97.69 125 LYS A CA 1
ATOM 1003 C C . LYS A 1 125 ? 6.633 11.867 -4.098 1 97.69 125 LYS A C 1
ATOM 1005 O O . LYS A 1 125 ? 6.18 10.773 -4.441 1 97.69 125 LYS A O 1
ATOM 1010 N N . ILE A 1 126 ? 6.441 12.414 -2.932 1 98.25 126 ILE A N 1
ATOM 1011 C CA . ILE A 1 126 ? 5.43 11.891 -2.021 1 98.25 126 ILE A CA 1
ATOM 1012 C C . ILE A 1 126 ? 4.43 12.984 -1.674 1 98.25 126 ILE A C 1
ATOM 1014 O O . ILE A 1 126 ? 4.703 14.172 -1.876 1 98.25 126 ILE A O 1
ATOM 1018 N N . PHE A 1 127 ? 3.297 12.523 -1.208 1 98.69 127 PHE A N 1
ATOM 1019 C CA . PHE A 1 127 ? 2.238 13.445 -0.809 1 98.69 127 PHE A CA 1
ATOM 1020 C C . PHE A 1 127 ? 1.873 13.242 0.657 1 98.69 127 PHE A C 1
ATOM 1022 O O . PHE A 1 127 ? 1.883 12.117 1.158 1 98.69 127 PHE A O 1
ATOM 1029 N N . VAL A 1 128 ? 1.592 14.328 1.316 1 98.69 128 VAL A N 1
ATOM 1030 C CA . VAL A 1 128 ? 1.144 14.312 2.705 1 98.69 128 VAL A CA 1
ATOM 1031 C C . VAL A 1 128 ? -0.202 15.023 2.822 1 98.69 128 VAL A C 1
ATOM 1033 O O . VAL A 1 128 ? -0.292 16.234 2.607 1 98.69 128 VAL A O 1
ATOM 1036 N N . LYS A 1 129 ? -1.243 14.289 3.127 1 98.5 129 LYS A N 1
ATOM 1037 C CA . LYS A 1 129 ? -2.568 14.836 3.396 1 98.5 129 LYS A CA 1
ATOM 1038 C C . LYS A 1 129 ?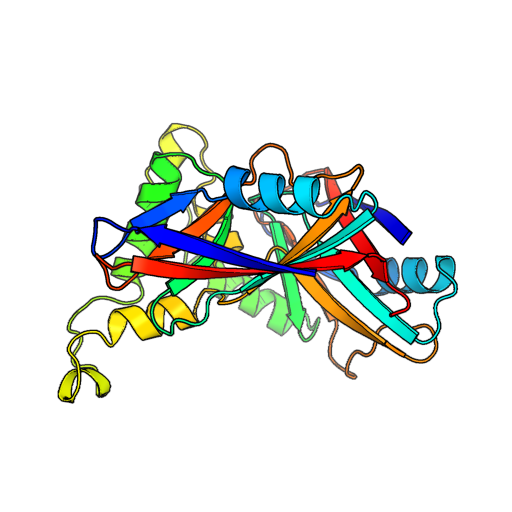 -2.812 14.977 4.895 1 98.5 129 LYS A C 1
ATOM 1040 O O . LYS A 1 129 ? -2.783 13.984 5.629 1 98.5 129 LYS A O 1
ATOM 1045 N N . ILE A 1 130 ? -3.031 16.172 5.293 1 97.94 130 ILE A N 1
ATOM 1046 C CA . ILE A 1 130 ? -3.268 16.453 6.707 1 97.94 130 ILE A CA 1
ATOM 1047 C C . ILE A 1 130 ? -4.742 16.781 6.93 1 97.94 130 ILE A C 1
ATOM 1049 O O . ILE A 1 130 ? -5.277 17.688 6.293 1 97.94 130 ILE A O 1
ATOM 1053 N N . CYS A 1 131 ? -5.301 16.047 7.797 1 95.81 131 CYS A N 1
ATOM 1054 C CA . CYS A 1 131 ? -6.691 16.25 8.188 1 95.81 131 CYS A CA 1
ATOM 1055 C C . CYS A 1 131 ? -6.805 16.578 9.672 1 95.81 131 CYS A C 1
ATOM 1057 O O . CYS A 1 131 ? -6.297 15.828 10.508 1 95.81 131 CYS A O 1
ATOM 1059 N N . LYS A 1 132 ? -7.383 17.703 10.094 1 92.38 132 LYS A N 1
ATOM 1060 C CA . LYS A 1 132 ? -7.559 18.109 11.484 1 92.38 132 LYS A CA 1
ATOM 1061 C C . LYS A 1 132 ? -8.57 17.219 12.195 1 92.38 132 LYS A C 1
ATOM 1063 O O . LYS A 1 132 ? -8.469 17.016 13.406 1 92.38 132 LYS A O 1
ATOM 1068 N N . CYS A 1 133 ? -9.227 16.375 11.57 1 78.5 133 CYS A N 1
ATOM 1069 C CA . CYS A 1 133 ? -10.281 15.516 12.078 1 78.5 133 CYS A CA 1
ATOM 1070 C C . CYS A 1 133 ? -11.102 16.234 13.148 1 78.5 133 CYS A C 1
ATOM 1072 O O . CYS A 1 133 ? -10.562 17.016 13.93 1 78.5 133 CYS A O 1
ATOM 1074 N N . MET B 1 1 ? -18.859 9.812 4.359 1 95.69 1 MET B N 1
ATOM 1075 C CA . MET B 1 1 ? -19.812 8.961 3.648 1 95.69 1 MET B CA 1
ATOM 1076 C C . MET B 1 1 ? -19.25 7.562 3.455 1 95.69 1 MET B C 1
ATOM 1078 O O . MET B 1 1 ? -18.047 7.402 3.178 1 95.69 1 MET B O 1
ATOM 1082 N N . LEU B 1 2 ? -20.125 6.559 3.611 1 98 2 LEU B N 1
ATOM 1083 C CA . LEU B 1 2 ? -19.734 5.16 3.475 1 98 2 LEU B CA 1
ATOM 1084 C C . LEU B 1 2 ? -20.484 4.492 2.324 1 98 2 LEU B C 1
ATOM 1086 O O . LEU B 1 2 ? -21.703 4.562 2.25 1 98 2 LEU B O 1
ATOM 1090 N N . PHE B 1 3 ? -19.672 3.908 1.432 1 98.56 3 PHE B N 1
ATOM 1091 C CA . PHE B 1 3 ? -20.234 3.207 0.285 1 98.56 3 PHE B CA 1
ATOM 1092 C C . PHE B 1 3 ? -19.891 1.723 0.333 1 98.56 3 PHE B C 1
ATOM 1094 O O . PHE B 1 3 ? -18.812 1.345 0.791 1 98.56 3 PHE B O 1
ATOM 1101 N N . GLU B 1 4 ? -20.812 0.965 -0.16 1 98.5 4 GLU B N 1
ATOM 1102 C CA . GLU B 1 4 ? -20.594 -0.463 -0.365 1 98.5 4 GLU B CA 1
ATOM 1103 C C . GLU B 1 4 ? -20.562 -0.809 -1.851 1 98.5 4 GLU B C 1
ATOM 1105 O O . GLU B 1 4 ? -21.375 -0.321 -2.629 1 98.5 4 GLU B O 1
ATOM 1110 N N . ILE B 1 5 ? -19.547 -1.621 -2.264 1 98.38 5 ILE B N 1
ATOM 1111 C CA . ILE B 1 5 ? -19.406 -2.039 -3.654 1 98.38 5 ILE B CA 1
ATOM 1112 C C . ILE B 1 5 ? -19.344 -3.562 -3.73 1 98.38 5 ILE B C 1
ATOM 1114 O O . ILE B 1 5 ? -18.562 -4.195 -3.004 1 98.38 5 ILE B O 1
ATOM 1118 N N . GLU B 1 6 ? -20.062 -4.133 -4.602 1 98.5 6 GLU B N 1
ATOM 1119 C CA . GLU B 1 6 ? -20 -5.574 -4.84 1 98.5 6 GLU B CA 1
ATOM 1120 C C . GLU B 1 6 ? -18.984 -5.91 -5.93 1 98.5 6 GLU B C 1
ATOM 1122 O O . GLU B 1 6 ? -18.922 -5.23 -6.957 1 98.5 6 GLU B O 1
ATOM 1127 N N . ILE B 1 7 ? -18.203 -6.934 -5.66 1 98.38 7 ILE B N 1
ATOM 1128 C CA . ILE B 1 7 ? -17.203 -7.395 -6.621 1 98.38 7 ILE B CA 1
ATOM 1129 C C . ILE B 1 7 ? -17.391 -8.883 -6.895 1 98.38 7 ILE B C 1
ATOM 1131 O O . ILE B 1 7 ? -16.875 -9.727 -6.168 1 98.38 7 ILE B O 1
ATOM 1135 N N . PRO B 1 8 ? -18.047 -9.258 -7.977 1 98.38 8 PRO B N 1
ATOM 1136 C CA . PRO B 1 8 ? -18.094 -10.672 -8.359 1 98.38 8 PRO B CA 1
ATOM 1137 C C . PRO B 1 8 ? -16.75 -11.172 -8.891 1 98.38 8 PRO B C 1
ATOM 1139 O O . PRO B 1 8 ? -16.109 -10.5 -9.703 1 98.38 8 PRO B O 1
ATOM 1142 N N . THR B 1 9 ? -16.328 -12.312 -8.375 1 98.62 9 THR B N 1
ATOM 1143 C CA . THR B 1 9 ? -15.078 -12.898 -8.836 1 98.62 9 THR B CA 1
ATOM 1144 C C . THR B 1 9 ? -15.336 -14.188 -9.602 1 98.62 9 THR B C 1
ATOM 1146 O O . THR B 1 9 ? -16.438 -14.75 -9.539 1 98.62 9 THR B O 1
ATOM 1149 N N . ARG B 1 10 ? -14.289 -14.648 -10.359 1 98.69 10 ARG B N 1
ATOM 1150 C CA . ARG B 1 10 ? -14.516 -15.742 -11.297 1 98.69 10 ARG B CA 1
ATOM 1151 C C . ARG B 1 10 ? -13.492 -16.859 -11.102 1 98.69 10 ARG B C 1
ATOM 1153 O O . ARG B 1 10 ? -13.664 -17.953 -11.625 1 98.69 10 ARG B O 1
ATOM 1160 N N . LYS B 1 11 ? -12.422 -16.562 -10.438 1 98.56 11 LYS B N 1
ATOM 1161 C CA . LYS B 1 11 ? -11.328 -17.516 -10.242 1 98.56 11 LYS B CA 1
ATOM 1162 C C . LYS B 1 11 ? -10.914 -17.578 -8.773 1 98.56 11 LYS B C 1
ATOM 1164 O O . LYS B 1 11 ? -11.242 -16.672 -7.992 1 98.56 11 LYS B O 1
ATOM 1169 N N . GLU B 1 12 ? -10.281 -18.672 -8.43 1 98 12 GLU B N 1
ATOM 1170 C CA . GLU B 1 12 ? -9.781 -18.828 -7.066 1 98 12 GLU B CA 1
ATOM 1171 C C . GLU B 1 12 ? -8.836 -17.688 -6.691 1 98 12 GLU B C 1
ATOM 1173 O O . GLU B 1 12 ? -8.969 -17.094 -5.625 1 98 12 GLU B O 1
ATOM 1178 N N . PHE B 1 13 ? -7.809 -17.5 -7.465 1 98.56 13 PHE B N 1
ATOM 1179 C CA . PHE B 1 13 ? -6.875 -16.391 -7.355 1 98.56 13 PHE B CA 1
ATOM 1180 C C . PHE B 1 13 ? -7.066 -15.406 -8.508 1 98.56 13 PHE B C 1
ATOM 1182 O O . PHE B 1 13 ? -6.727 -15.711 -9.656 1 98.56 13 PHE B O 1
ATOM 1189 N N . GLU B 1 14 ? -7.625 -14.242 -8.172 1 98.75 14 GLU B N 1
ATOM 1190 C CA . GLU B 1 14 ? -7.961 -13.25 -9.188 1 98.75 14 GLU B CA 1
ATOM 1191 C C . GLU B 1 14 ? -7.617 -11.844 -8.727 1 98.75 14 GLU B C 1
ATOM 1193 O O . GLU B 1 14 ? -7.887 -11.477 -7.578 1 98.75 14 GLU B O 1
ATOM 1198 N N . LEU B 1 15 ? -6.891 -11.109 -9.586 1 98.88 15 LEU B N 1
ATOM 1199 C CA . LEU B 1 15 ? -6.578 -9.703 -9.359 1 98.88 15 LEU B CA 1
ATOM 1200 C C . LEU B 1 15 ? -7.449 -8.805 -10.227 1 98.88 15 LEU B C 1
ATOM 1202 O O . LEU B 1 15 ? -7.457 -8.938 -11.453 1 98.88 15 LEU B O 1
ATOM 1206 N N . ILE B 1 16 ? -8.219 -7.902 -9.578 1 98.81 16 ILE B N 1
ATOM 1207 C CA . ILE B 1 16 ? -9.227 -7.102 -10.273 1 98.81 16 ILE B CA 1
ATOM 1208 C C . ILE B 1 16 ? -8.945 -5.617 -10.047 1 98.81 16 ILE B C 1
ATOM 1210 O O . ILE B 1 16 ? -8.859 -5.164 -8.906 1 98.81 16 ILE B O 1
ATOM 1214 N N . ASP B 1 17 ? -8.812 -4.863 -11.125 1 98.81 17 ASP B N 1
ATOM 1215 C CA . ASP B 1 17 ? -8.695 -3.412 -11.039 1 98.81 17 ASP B CA 1
ATOM 1216 C C . ASP B 1 17 ? -10.039 -2.771 -10.695 1 98.81 17 ASP B C 1
ATOM 1218 O O . ASP B 1 17 ? -10.984 -2.828 -11.484 1 98.81 17 ASP B O 1
ATOM 1222 N N . ILE B 1 18 ? -10.047 -2.105 -9.531 1 98.81 18 ILE B N 1
ATOM 1223 C CA . ILE B 1 18 ? -11.32 -1.543 -9.086 1 98.81 18 ILE B CA 1
ATOM 1224 C C . ILE B 1 18 ? -11.219 -0.021 -9.016 1 98.81 18 ILE B C 1
ATOM 1226 O O . ILE B 1 18 ? -12.008 0.633 -8.336 1 98.81 18 ILE B O 1
ATOM 1230 N N . THR B 1 19 ? -10.281 0.558 -9.68 1 98.81 19 THR B N 1
ATOM 1231 C CA . THR B 1 19 ? -9.992 1.987 -9.641 1 98.81 19 THR B CA 1
ATOM 1232 C C . THR B 1 19 ? -11.219 2.797 -10.047 1 98.81 19 THR B C 1
ATOM 1234 O O . THR B 1 19 ? -11.609 3.736 -9.352 1 98.81 19 THR B O 1
ATOM 1237 N N . SER B 1 20 ? -11.82 2.449 -11.164 1 98.62 20 SER B N 1
ATOM 1238 C CA . SER B 1 20 ? -12.953 3.201 -11.695 1 98.62 20 SER B CA 1
ATOM 1239 C C . SER B 1 20 ? -14.141 3.15 -10.742 1 98.62 20 SER B C 1
ATOM 1241 O O . SER B 1 20 ? -14.859 4.141 -10.594 1 98.62 20 SER B O 1
ATOM 1243 N N . MET B 1 21 ? -14.336 2.014 -10.141 1 98.56 21 MET B N 1
ATOM 1244 C CA . MET B 1 21 ? -15.445 1.862 -9.195 1 98.56 21 MET B CA 1
ATOM 1245 C C . MET B 1 21 ? -15.289 2.818 -8.016 1 98.56 21 MET B C 1
ATOM 1247 O O . MET B 1 21 ? -16.266 3.438 -7.586 1 98.56 21 MET B O 1
ATOM 1251 N N . ILE B 1 22 ? -14.062 2.932 -7.48 1 98.69 22 ILE B N 1
ATOM 1252 C CA . ILE B 1 22 ? -13.805 3.795 -6.336 1 98.69 22 ILE B CA 1
ATOM 1253 C C . ILE B 1 22 ? -13.969 5.258 -6.746 1 98.69 22 ILE B C 1
ATOM 1255 O O . ILE B 1 22 ? -14.586 6.047 -6.027 1 98.69 22 ILE B O 1
ATOM 1259 N N . ASN B 1 23 ? -13.414 5.625 -7.922 1 98.62 23 ASN B N 1
ATOM 1260 C CA . ASN B 1 23 ? -13.523 7.004 -8.391 1 98.62 23 ASN B CA 1
ATOM 1261 C C . ASN B 1 23 ? -14.977 7.414 -8.586 1 98.62 23 ASN B C 1
ATOM 1263 O O . ASN B 1 23 ? -15.336 8.57 -8.359 1 98.62 23 ASN B O 1
ATOM 1267 N N . GLU B 1 24 ? -15.812 6.496 -9.039 1 98.62 24 GLU B N 1
ATOM 1268 C CA . GLU B 1 24 ? -17.234 6.777 -9.172 1 98.62 24 GLU B CA 1
ATOM 1269 C C . GLU B 1 24 ? -17.844 7.16 -7.828 1 98.62 24 GLU B C 1
ATOM 1271 O O . GLU B 1 24 ? -18.688 8.055 -7.754 1 98.62 24 GLU B O 1
ATOM 1276 N N . LYS B 1 25 ? -17.438 6.477 -6.758 1 98.5 25 LYS B N 1
ATOM 1277 C CA . LYS B 1 25 ? -17.953 6.785 -5.43 1 98.5 25 LYS B CA 1
ATOM 1278 C C . LYS B 1 25 ? -17.422 8.125 -4.93 1 98.5 25 LYS B C 1
ATOM 1280 O O . LYS B 1 25 ? -18.141 8.859 -4.23 1 98.5 25 LYS B O 1
ATOM 1285 N N . VAL B 1 26 ? -16.188 8.445 -5.258 1 98.31 26 VAL B N 1
ATOM 1286 C CA . VAL B 1 26 ? -15.641 9.75 -4.918 1 98.31 26 VAL B CA 1
ATOM 1287 C C . VAL B 1 26 ? -16.484 10.852 -5.57 1 98.31 26 VAL B C 1
ATOM 1289 O O . VAL B 1 26 ? -16.844 11.828 -4.918 1 98.31 26 VAL B O 1
ATOM 1292 N N . LYS B 1 27 ? -16.781 10.656 -6.848 1 98.06 27 LYS B N 1
ATOM 1293 C CA . LYS B 1 27 ? -17.625 11.609 -7.574 1 98.06 27 LYS B CA 1
ATOM 1294 C C . LYS B 1 27 ? -19 11.734 -6.938 1 98.06 27 LYS B C 1
ATOM 1296 O O . LYS B 1 27 ? -19.516 12.836 -6.762 1 98.06 27 LYS B O 1
ATOM 1301 N N . GLU B 1 28 ? -19.562 10.609 -6.598 1 98.06 28 GLU B N 1
ATOM 1302 C CA . GLU B 1 28 ? -20.891 10.578 -5.98 1 98.06 28 GLU B CA 1
ATOM 1303 C C . GLU B 1 28 ? -20.891 11.336 -4.652 1 98.06 28 GLU B C 1
ATOM 1305 O O . GLU B 1 28 ? -21.891 11.969 -4.297 1 98.06 28 GLU B O 1
ATOM 1310 N N . ALA B 1 29 ? -19.812 11.266 -3.938 1 97.56 29 ALA B N 1
ATOM 1311 C CA . ALA B 1 29 ? -19.703 11.898 -2.625 1 97.56 29 ALA B CA 1
ATOM 1312 C C . ALA B 1 29 ? -19.547 13.414 -2.76 1 97.56 29 ALA B C 1
ATOM 1314 O O . ALA B 1 29 ? -19.719 14.148 -1.784 1 97.56 29 ALA B O 1
ATOM 1315 N N . LYS B 1 30 ? -19.094 13.922 -3.914 1 97.44 30 LYS B N 1
ATOM 1316 C CA . LYS B 1 30 ? -18.891 15.336 -4.195 1 97.44 30 LYS B CA 1
ATOM 1317 C C . LYS B 1 30 ? -17.828 15.938 -3.281 1 97.44 30 LYS B C 1
ATOM 1319 O O . LYS B 1 30 ? -17.969 17.062 -2.801 1 97.44 30 LYS B O 1
ATOM 1324 N N . VAL B 1 31 ? -16.891 15.148 -2.982 1 96.44 31 VAL B N 1
ATOM 1325 C CA . VAL B 1 31 ? -15.766 15.602 -2.18 1 96.44 31 VAL B CA 1
ATOM 1326 C C . VAL B 1 31 ? -14.586 15.945 -3.09 1 96.44 31 VAL B C 1
ATOM 1328 O O . VAL B 1 31 ? -14.109 15.102 -3.85 1 96.44 31 VAL B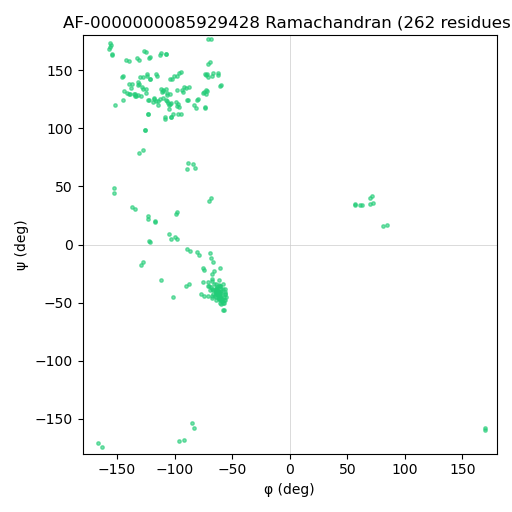 O 1
ATOM 1331 N N . LYS B 1 32 ? -14.102 17.141 -3.016 1 96.88 32 LYS B N 1
ATOM 1332 C CA . LYS B 1 32 ? -13.016 17.609 -3.873 1 96.88 32 LYS B CA 1
ATOM 1333 C C . LYS B 1 32 ? -11.656 17.344 -3.227 1 96.88 32 LYS B C 1
ATOM 1335 O O . LYS B 1 32 ? -10.664 17.141 -3.924 1 96.88 32 LYS B O 1
ATOM 1340 N N . GLU B 1 33 ? -11.656 17.484 -1.884 1 96.81 33 GLU B N 1
ATOM 1341 C CA . GLU B 1 33 ? -10.445 17.281 -1.095 1 96.81 33 GLU B CA 1
ATOM 1342 C C . GLU B 1 33 ? -10.727 16.406 0.128 1 96.81 33 GLU B C 1
ATOM 1344 O O . GLU B 1 33 ? -11.648 16.688 0.896 1 96.81 33 GLU B O 1
ATOM 1349 N N . GLY B 1 34 ? -9.961 15.359 0.3 1 97.44 34 GLY B N 1
ATOM 1350 C CA . GLY B 1 34 ? -10.18 14.461 1.425 1 97.44 34 GLY B CA 1
ATOM 1351 C C . GLY B 1 34 ? -9.375 13.18 1.334 1 97.44 34 GLY B C 1
ATOM 1352 O O . GLY B 1 34 ? -8.258 13.18 0.81 1 97.44 34 GLY B O 1
ATOM 1353 N N . ILE B 1 35 ? -9.867 12.156 2.051 1 98.19 35 ILE B N 1
ATOM 1354 C CA . ILE B 1 35 ? -9.25 10.836 2.086 1 98.19 35 ILE B CA 1
ATOM 1355 C C . ILE B 1 35 ? -10.289 9.766 1.774 1 98.19 35 ILE B C 1
ATOM 1357 O O . ILE B 1 35 ? -11.422 9.828 2.268 1 98.19 35 ILE B O 1
ATOM 1361 N N . ALA B 1 36 ? -9.898 8.844 0.951 1 98.62 36 ALA B N 1
ATOM 1362 C CA . ALA B 1 36 ? -10.688 7.629 0.738 1 98.62 36 ALA B CA 1
ATOM 1363 C C . ALA B 1 36 ? -10.031 6.422 1.406 1 98.62 36 ALA B C 1
ATOM 1365 O O . ALA B 1 36 ? -8.859 6.129 1.159 1 98.62 36 ALA B O 1
ATOM 1366 N N . VAL B 1 37 ? -10.719 5.77 2.24 1 98.62 37 VAL B N 1
ATOM 1367 C CA . VAL B 1 37 ? -10.289 4.496 2.811 1 98.62 37 VAL B CA 1
ATOM 1368 C C . VAL B 1 37 ? -11.07 3.352 2.17 1 98.62 37 VAL B C 1
ATOM 1370 O O . VAL B 1 37 ? -12.297 3.305 2.252 1 98.62 37 VAL B O 1
ATOM 1373 N N . ILE B 1 38 ? -10.328 2.488 1.467 1 98.69 38 ILE B N 1
ATOM 1374 C CA . ILE B 1 38 ? -10.891 1.281 0.875 1 98.69 38 ILE B CA 1
ATOM 1375 C C . ILE B 1 38 ? -10.617 0.085 1.784 1 98.69 38 ILE B C 1
ATOM 1377 O O . ILE B 1 38 ? -9.492 -0.114 2.24 1 98.69 38 ILE B O 1
ATOM 1381 N N . PHE B 1 39 ? -11.695 -0.754 2.041 1 98.75 39 PHE B N 1
ATOM 1382 C CA . PHE B 1 39 ? -11.594 -1.793 3.059 1 98.75 39 PHE B CA 1
ATOM 1383 C C . PHE B 1 39 ? -12.352 -3.045 2.633 1 98.75 39 PHE B C 1
ATOM 1385 O O . PHE B 1 39 ? -13.477 -2.959 2.139 1 98.75 39 PHE B O 1
ATOM 1392 N N . THR B 1 40 ? -11.703 -4.172 2.76 1 98.5 40 THR B N 1
ATOM 1393 C CA . THR B 1 40 ? -12.398 -5.441 2.58 1 98.5 40 THR B CA 1
ATOM 1394 C C . THR B 1 40 ? -12.672 -6.102 3.928 1 98.5 40 THR B C 1
ATOM 1396 O O . THR B 1 40 ? -11.828 -6.066 4.824 1 98.5 40 THR B O 1
ATOM 1399 N N . ARG B 1 41 ? -13.852 -6.754 4.082 1 96.25 41 ARG B N 1
ATOM 1400 C CA . ARG B 1 41 ? -14.227 -7.379 5.348 1 96.25 41 ARG B CA 1
ATOM 1401 C C . ARG B 1 41 ? -13.93 -8.875 5.328 1 96.25 41 ARG B C 1
ATOM 1403 O O . ARG B 1 41 ? -14.258 -9.594 6.273 1 96.25 41 ARG B O 1
ATOM 1410 N N . HIS B 1 42 ? -13.336 -9.305 4.273 1 98.19 42 HIS B N 1
ATOM 1411 C CA . HIS B 1 42 ? -13.109 -10.742 4.102 1 98.19 42 HIS B CA 1
ATOM 1412 C C . HIS B 1 42 ? -11.695 -11.133 4.52 1 98.19 42 HIS B C 1
ATOM 1414 O O . HIS B 1 42 ? -10.742 -10.391 4.262 1 98.19 42 HIS B O 1
ATOM 1420 N N . THR B 1 43 ? -11.578 -12.297 5.086 1 98.31 43 THR B N 1
ATOM 1421 C CA . THR B 1 43 ? -10.289 -12.734 5.613 1 98.31 43 THR B CA 1
ATOM 1422 C C . THR B 1 43 ? -9.453 -13.398 4.523 1 98.31 43 THR B C 1
ATOM 1424 O O . THR B 1 43 ? -8.289 -13.742 4.75 1 98.31 43 THR B O 1
ATOM 1427 N N . THR B 1 44 ? -10.008 -13.602 3.281 1 98.56 44 THR B N 1
ATOM 1428 C CA . THR B 1 44 ? -9.273 -14.234 2.193 1 98.56 44 THR B CA 1
ATOM 1429 C C . THR B 1 44 ? -9.234 -13.32 0.968 1 98.56 44 THR B C 1
ATOM 1431 O O . THR B 1 44 ? -9.188 -13.805 -0.167 1 98.56 44 THR B O 1
ATOM 1434 N N . THR B 1 45 ? -9.367 -12.031 1.146 1 98.88 45 THR B N 1
ATOM 1435 C CA . THR B 1 45 ? -9.141 -11 0.133 1 98.88 45 THR B CA 1
ATOM 1436 C C . THR B 1 45 ? -8.172 -9.945 0.641 1 98.88 45 THR B C 1
ATOM 1438 O O . THR B 1 45 ? -7.859 -9.898 1.832 1 98.88 45 THR B O 1
ATOM 1441 N N . ALA B 1 46 ? -7.73 -9.195 -0.243 1 98.75 46 ALA B N 1
ATOM 1442 C CA . ALA B 1 46 ? -6.812 -8.117 0.112 1 98.75 46 ALA B CA 1
ATOM 1443 C C . ALA B 1 46 ? -6.844 -7 -0.931 1 98.75 46 ALA B C 1
ATOM 1445 O O . ALA B 1 46 ? -7.543 -7.105 -1.94 1 98.75 46 ALA B O 1
ATOM 1446 N N . LEU B 1 47 ? -6.156 -5.926 -0.618 1 98.75 47 LEU B N 1
ATOM 1447 C CA . LEU B 1 47 ? -6.02 -4.77 -1.495 1 98.75 47 LEU B CA 1
ATOM 1448 C C . LEU B 1 47 ? -4.555 -4.359 -1.63 1 98.75 47 LEU B C 1
ATOM 1450 O O . LEU B 1 47 ? -3.791 -4.453 -0.668 1 98.75 47 LEU B O 1
ATOM 1454 N N . PHE B 1 48 ? -4.172 -3.912 -2.818 1 98.56 48 PHE B N 1
ATOM 1455 C CA . PHE B 1 48 ? -2.891 -3.242 -2.996 1 98.56 48 PHE B CA 1
ATOM 1456 C C . PHE B 1 48 ? -2.932 -2.305 -4.195 1 98.56 48 PHE B C 1
ATOM 1458 O O . PHE B 1 48 ? -3.908 -2.289 -4.945 1 98.56 48 PHE B O 1
ATOM 1465 N N . ILE B 1 49 ? -1.93 -1.39 -4.25 1 98.75 49 ILE B N 1
ATOM 1466 C CA . ILE B 1 49 ? -1.817 -0.437 -5.352 1 98.75 49 ILE B CA 1
ATOM 1467 C C . ILE B 1 49 ? -0.548 -0.721 -6.152 1 98.75 49 ILE B C 1
ATOM 1469 O O . ILE B 1 49 ? 0.543 -0.815 -5.586 1 98.75 49 ILE B O 1
ATOM 1473 N N . ASN B 1 50 ? -0.7 -0.934 -7.371 1 98.69 50 ASN B N 1
ATOM 1474 C CA . ASN B 1 50 ? 0.421 -1.051 -8.297 1 98.69 50 ASN B CA 1
ATOM 1475 C C . ASN B 1 50 ? -0.043 -0.99 -9.75 1 98.69 50 ASN B C 1
ATOM 1477 O O . ASN B 1 50 ? -1.151 -0.531 -10.031 1 98.69 50 ASN B O 1
ATOM 1481 N N . GLU B 1 51 ? 0.877 -1.284 -10.664 1 98.25 51 GLU B N 1
ATOM 1482 C CA . GLU B 1 51 ? 0.545 -1.239 -12.086 1 98.25 51 GLU B CA 1
ATOM 1483 C C . GLU B 1 51 ? -0.317 -2.432 -12.484 1 98.25 51 GLU B C 1
ATOM 1485 O O . GLU B 1 51 ? -0.04 -3.566 -12.094 1 98.25 51 GLU B O 1
ATOM 1490 N N . ASN B 1 52 ? -1.398 -2.125 -13.188 1 98.19 52 ASN B N 1
ATOM 1491 C CA . ASN B 1 52 ? -2.227 -3.186 -13.758 1 98.19 52 ASN B CA 1
ATOM 1492 C C . ASN B 1 52 ? -1.753 -3.584 -15.148 1 98.19 52 ASN B C 1
ATOM 1494 O O . ASN B 1 52 ? -2.441 -3.332 -16.141 1 98.19 52 ASN B O 1
ATOM 1498 N N . GLU B 1 53 ? -0.624 -4.105 -15.25 1 98.31 53 GLU B N 1
ATOM 1499 C CA . GLU B 1 53 ? -0.013 -4.625 -16.469 1 98.31 53 GLU B CA 1
ATOM 1500 C C . GLU B 1 53 ? 0.035 -6.152 -16.453 1 98.31 53 GLU B C 1
ATOM 1502 O O . GLU B 1 53 ? 0.367 -6.758 -15.438 1 98.31 53 GLU B O 1
ATOM 1507 N N . SER B 1 54 ? -0.363 -6.809 -17.562 1 98.25 54 SER B N 1
ATOM 1508 C CA . SER B 1 54 ? -0.632 -8.242 -17.594 1 98.25 54 SER B CA 1
ATOM 1509 C C . SER B 1 54 ? 0.575 -9.047 -17.125 1 98.25 54 SER B C 1
ATOM 1511 O O . SER B 1 54 ? 0.422 -10.062 -16.453 1 98.25 54 SER B O 1
ATOM 1513 N N . GLY B 1 55 ? 1.726 -8.688 -17.547 1 98.38 55 GLY B N 1
ATOM 1514 C CA . GLY B 1 55 ? 2.922 -9.375 -17.094 1 98.38 55 GLY B CA 1
ATOM 1515 C C . GLY B 1 55 ? 3.133 -9.258 -15.594 1 98.38 55 GLY B C 1
ATOM 1516 O O . GLY B 1 55 ? 3.48 -10.242 -14.93 1 98.38 55 GLY B O 1
ATOM 1517 N N . LEU B 1 56 ? 2.975 -8.023 -15.07 1 98.56 56 LEU B N 1
ATOM 1518 C CA . LEU B 1 56 ? 3.129 -7.816 -13.641 1 98.56 56 LEU B CA 1
ATOM 1519 C C . LEU B 1 56 ? 2.059 -8.57 -12.859 1 98.56 56 LEU B C 1
ATOM 1521 O O . LEU B 1 56 ? 2.338 -9.141 -11.797 1 98.56 56 LEU B O 1
ATOM 1525 N N . VAL B 1 57 ? 0.854 -8.562 -13.359 1 98.5 57 VAL B N 1
ATOM 1526 C CA . VAL B 1 57 ? -0.246 -9.305 -12.75 1 98.5 57 VAL B CA 1
ATOM 1527 C C . VAL B 1 57 ? 0.124 -10.781 -12.633 1 98.5 57 VAL B C 1
ATOM 1529 O O . VAL B 1 57 ? -0.084 -11.406 -11.586 1 98.5 57 VAL B O 1
ATOM 1532 N N . ALA B 1 58 ? 0.631 -11.344 -13.695 1 98.56 58 ALA B N 1
ATOM 1533 C CA . ALA B 1 58 ? 1.082 -12.734 -13.672 1 98.56 58 ALA B CA 1
ATOM 1534 C C . ALA B 1 58 ? 2.201 -12.93 -12.656 1 98.56 58 ALA B C 1
ATOM 1536 O O . ALA B 1 58 ? 2.225 -13.938 -11.938 1 98.56 58 ALA B O 1
ATOM 1537 N N . ASP B 1 59 ? 3.1 -12.016 -12.594 1 98.69 59 ASP B N 1
ATOM 1538 C CA . ASP B 1 59 ? 4.223 -12.102 -11.672 1 98.69 59 ASP B CA 1
ATOM 1539 C C . ASP B 1 59 ? 3.736 -12.109 -10.219 1 98.69 59 ASP B C 1
ATOM 1541 O O . ASP B 1 59 ? 4.262 -12.859 -9.391 1 98.69 59 ASP B O 1
ATOM 1545 N N . VAL B 1 60 ? 2.795 -11.266 -9.875 1 98.69 60 VAL B N 1
ATOM 1546 C CA . VAL B 1 60 ? 2.256 -11.195 -8.523 1 98.69 60 VAL B CA 1
ATOM 1547 C C . VAL B 1 60 ? 1.663 -12.547 -8.133 1 98.69 60 VAL B C 1
ATOM 1549 O O . VAL B 1 60 ? 1.928 -13.062 -7.047 1 98.69 60 VAL B O 1
ATOM 1552 N N . LYS B 1 61 ? 0.907 -13.125 -8.977 1 98.5 61 LYS B N 1
ATOM 1553 C CA . LYS B 1 61 ? 0.286 -14.414 -8.703 1 98.5 61 LYS B CA 1
ATOM 1554 C C . LYS B 1 61 ? 1.34 -15.492 -8.453 1 98.5 61 LYS B C 1
ATOM 1556 O O . LYS B 1 61 ? 1.281 -16.203 -7.457 1 98.5 61 LYS B O 1
ATOM 1561 N N . GLU B 1 62 ? 2.268 -15.539 -9.367 1 98.25 62 GLU B N 1
ATOM 1562 C CA . GLU B 1 62 ? 3.311 -16.562 -9.25 1 98.25 62 GLU B CA 1
ATOM 1563 C C . GLU B 1 62 ? 4.141 -16.359 -7.988 1 98.25 62 GLU B C 1
ATOM 1565 O O . GLU B 1 62 ? 4.52 -17.328 -7.328 1 98.25 62 GLU B O 1
ATOM 1570 N N . PHE B 1 63 ? 4.387 -15.164 -7.699 1 98.44 63 PHE B N 1
ATOM 1571 C CA . PHE B 1 63 ? 5.156 -14.844 -6.5 1 98.44 63 PHE B CA 1
ATOM 1572 C C . PHE B 1 63 ? 4.465 -15.375 -5.254 1 98.44 63 PHE B C 1
ATOM 1574 O O . PHE B 1 63 ? 5.082 -16.062 -4.434 1 98.44 63 PHE B O 1
ATOM 1581 N N . PHE B 1 64 ? 3.219 -15.094 -5.051 1 98.44 64 PHE B N 1
ATOM 1582 C CA . PHE B 1 64 ? 2.504 -15.492 -3.844 1 98.44 64 PHE B CA 1
ATOM 1583 C C . PHE B 1 64 ? 2.264 -17 -3.826 1 98.44 64 PHE B C 1
ATOM 1585 O O . PHE B 1 64 ? 2.254 -17.609 -2.76 1 98.44 64 PHE B O 1
ATOM 1592 N N . GLU B 1 65 ? 2.088 -17.594 -5.004 1 98.25 65 GLU B N 1
ATOM 1593 C CA . GLU B 1 65 ? 1.964 -19.047 -5.047 1 98.25 65 GLU B CA 1
ATOM 1594 C C . GLU B 1 65 ? 3.244 -19.719 -4.566 1 98.25 65 GLU B C 1
ATOM 1596 O O . GLU B 1 65 ? 3.191 -20.766 -3.922 1 98.25 65 GLU B O 1
ATOM 1601 N N . LYS B 1 66 ? 4.344 -19.109 -4.906 1 97.31 66 LYS B N 1
ATOM 1602 C CA . LYS B 1 66 ? 5.629 -19.641 -4.465 1 97.31 66 LYS B CA 1
ATOM 1603 C C . LYS B 1 66 ? 5.855 -19.359 -2.98 1 97.31 66 LYS B C 1
ATOM 1605 O O . LYS B 1 66 ? 6.32 -20.234 -2.242 1 97.31 66 LYS B O 1
ATOM 1610 N N . LEU B 1 67 ? 5.566 -18.188 -2.547 1 97.5 67 LEU B N 1
ATOM 1611 C CA . LEU B 1 67 ? 5.805 -17.766 -1.173 1 97.5 67 LEU B CA 1
ATOM 1612 C C . LEU B 1 67 ? 4.918 -18.531 -0.202 1 97.5 67 LEU B C 1
ATOM 1614 O O . LEU B 1 67 ? 5.355 -18.891 0.895 1 97.5 67 LEU B O 1
ATOM 1618 N N . VAL B 1 68 ? 3.631 -18.719 -0.542 1 98.12 68 VAL B N 1
ATOM 1619 C CA . VAL B 1 68 ? 2.635 -19.406 0.268 1 98.12 68 VAL B CA 1
ATOM 1620 C C . VAL B 1 68 ? 1.895 -20.438 -0.588 1 98.12 68 VAL B C 1
ATOM 1622 O O . VAL B 1 68 ? 0.741 -20.219 -0.966 1 98.12 68 VAL B O 1
ATOM 1625 N N . PRO B 1 69 ? 2.527 -21.531 -0.786 1 97.94 69 PRO B N 1
ATOM 1626 C CA . PRO B 1 69 ? 1.888 -22.562 -1.61 1 97.94 69 PRO B CA 1
ATOM 1627 C C . PRO B 1 69 ? 0.677 -23.188 -0.929 1 97.94 69 PRO B C 1
ATOM 1629 O O . PRO B 1 69 ? 0.569 -23.156 0.299 1 97.94 69 PRO B O 1
ATOM 1632 N N . LYS B 1 70 ? -0.176 -23.734 -1.749 1 96.44 70 LYS B N 1
ATOM 1633 C CA . LYS B 1 70 ? -1.29 -24.516 -1.237 1 96.44 70 LYS B CA 1
ATOM 1634 C C . LYS B 1 70 ? -0.808 -25.859 -0.7 1 96.44 70 LYS B C 1
ATOM 1636 O O . LYS B 1 70 ? 0.134 -26.453 -1.237 1 96.44 70 LYS B O 1
ATOM 1641 N N . GLY B 1 71 ? -1.544 -26.297 0.386 1 93.25 71 GLY B N 1
ATOM 1642 C CA . GLY B 1 71 ? -1.401 -27.672 0.814 1 93.25 71 GLY B CA 1
ATOM 1643 C C . GLY B 1 71 ? -0.05 -27.969 1.437 1 93.25 71 GLY B C 1
ATOM 1644 O O . GLY B 1 71 ? 0.566 -29 1.137 1 93.25 71 GLY B O 1
ATOM 1645 N N . GLU B 1 72 ? 0.477 -27.109 2.201 1 95.19 72 GLU B N 1
ATOM 1646 C CA . GLU B 1 72 ? 1.775 -27.312 2.838 1 95.19 72 GLU B CA 1
ATOM 1647 C C . GLU B 1 72 ? 1.619 -27.812 4.27 1 95.19 72 GLU B C 1
ATOM 1649 O O . GLU B 1 72 ? 2.482 -27.578 5.117 1 95.19 72 GLU B O 1
ATOM 1654 N N . GLY B 1 73 ? 0.452 -28.547 4.488 1 96.5 73 GLY B N 1
ATOM 1655 C CA . GLY B 1 73 ? 0.222 -29.109 5.805 1 96.5 73 GLY B CA 1
ATOM 1656 C C . GLY B 1 73 ? -0.075 -28.062 6.863 1 96.5 73 GLY B C 1
ATOM 1657 O O . GLY B 1 73 ? 0.308 -28.234 8.023 1 96.5 73 GLY B O 1
ATOM 1658 N N . TYR B 1 74 ? -0.737 -27.062 6.445 1 97.12 74 TYR B N 1
ATOM 1659 C CA . TYR B 1 74 ? -1.103 -26 7.371 1 97.12 74 TYR B CA 1
ATOM 1660 C C . TYR B 1 74 ? -2.09 -26.5 8.414 1 97.12 74 TYR B C 1
ATOM 1662 O O . TYR B 1 74 ? -2.994 -27.281 8.102 1 97.12 74 TYR B O 1
ATOM 1670 N N . HIS B 1 75 ? -2.006 -25.938 9.641 1 98 75 HIS B N 1
ATOM 1671 C CA . HIS B 1 75 ? -2.889 -26.359 10.727 1 98 75 HIS B CA 1
ATOM 1672 C C . HIS B 1 75 ? -4.336 -25.984 10.43 1 98 75 HIS B C 1
ATOM 1674 O O . HIS B 1 75 ? -5.254 -26.75 10.719 1 98 75 HIS B O 1
ATOM 1680 N N . HIS B 1 76 ? -4.605 -24.859 9.875 1 97.81 76 HIS B N 1
ATOM 1681 C CA . HIS B 1 76 ? -5.961 -24.406 9.586 1 97.81 76 HIS B CA 1
ATOM 1682 C C . HIS B 1 76 ? -6.629 -25.281 8.547 1 97.81 76 HIS B C 1
ATOM 1684 O O . HIS B 1 76 ? -7.859 -25.312 8.445 1 97.81 76 HIS B O 1
ATOM 1690 N N . ASP B 1 77 ? -5.938 -25.969 7.738 1 96.62 77 ASP B N 1
ATOM 1691 C CA . ASP B 1 77 ? -6.496 -26.844 6.707 1 96.62 77 ASP B CA 1
ATOM 1692 C C . ASP B 1 77 ? -7.23 -28.031 7.32 1 96.62 77 ASP B C 1
ATOM 1694 O O . ASP B 1 77 ? -7.988 -28.719 6.633 1 96.62 77 ASP B O 1
ATOM 1698 N N . ARG B 1 78 ? -7.02 -28.25 8.508 1 97.06 78 ARG B N 1
ATOM 1699 C CA . ARG B 1 78 ? -7.777 -29.266 9.219 1 97.06 78 ARG B CA 1
ATOM 1700 C C . ARG B 1 78 ? -9.266 -28.938 9.242 1 97.06 78 ARG B C 1
ATOM 1702 O O . ARG B 1 78 ? -10.102 -29.828 9.367 1 97.06 78 ARG B O 1
ATOM 1709 N N . ILE B 1 79 ? -9.5 -27.609 9.234 1 96 79 ILE B N 1
ATOM 1710 C CA . ILE B 1 79 ? -10.883 -27.156 9.352 1 96 79 ILE B CA 1
ATOM 1711 C C . ILE B 1 79 ? -11.414 -26.766 7.977 1 96 79 ILE B C 1
ATOM 1713 O O . ILE B 1 79 ? -12.578 -27.031 7.656 1 96 79 ILE B O 1
ATOM 1717 N N . ASP B 1 80 ? -10.539 -26.016 7.266 1 93 80 ASP B N 1
ATOM 1718 C CA . ASP B 1 80 ? -10.922 -25.531 5.945 1 93 80 ASP B CA 1
ATOM 1719 C C . ASP B 1 80 ? -9.719 -25.516 5 1 93 80 ASP B C 1
ATOM 1721 O O . ASP B 1 80 ? -8.633 -25.078 5.371 1 93 80 ASP B O 1
ATOM 1725 N N . ASN B 1 81 ? -9.688 -26.078 3.939 1 95.81 81 ASN B N 1
ATOM 1726 C CA . ASN B 1 81 ? -8.594 -26.281 2.994 1 95.81 81 ASN B CA 1
ATOM 1727 C C . ASN B 1 81 ? -8.195 -24.969 2.318 1 95.81 81 ASN B C 1
ATOM 1729 O O . ASN B 1 81 ? -7.965 -24.938 1.106 1 95.81 81 ASN B O 1
ATOM 1733 N N . ASN B 1 82 ? -8.211 -23.844 3.057 1 98 82 ASN B N 1
ATOM 1734 C CA . ASN B 1 82 ? -7.879 -22.562 2.432 1 98 82 ASN B CA 1
ATOM 1735 C C . ASN B 1 82 ? -6.918 -21.75 3.293 1 98 82 ASN B C 1
ATOM 1737 O O . ASN B 1 82 ? -6.953 -20.516 3.271 1 98 82 ASN B O 1
ATOM 1741 N N . ALA B 1 83 ? -6.059 -22.406 4.062 1 98.5 83 ALA B N 1
ATOM 1742 C CA . ALA B 1 83 ? -5.07 -21.719 4.895 1 98.5 83 ALA B CA 1
ATOM 1743 C C . ALA B 1 83 ? -4.195 -20.797 4.059 1 98.5 83 ALA B C 1
ATOM 1745 O O . ALA B 1 83 ? -3.883 -19.672 4.477 1 98.5 83 ALA B O 1
ATOM 1746 N N . HIS B 1 84 ? -3.787 -21.219 2.895 1 98.44 84 HIS B N 1
ATOM 1747 C CA . HIS B 1 84 ? -2.938 -20.438 2.012 1 98.44 84 HIS B CA 1
ATOM 1748 C C . HIS B 1 84 ? -3.59 -19.094 1.67 1 98.44 84 HIS B C 1
ATOM 1750 O O . HIS B 1 84 ? -2.91 -18.078 1.597 1 98.44 84 HIS B O 1
ATOM 1756 N N . SER B 1 85 ? -4.883 -19.047 1.469 1 98.62 85 SER B N 1
ATOM 1757 C CA . SER B 1 85 ? -5.613 -17.828 1.142 1 98.62 85 SER B CA 1
ATOM 1758 C C . SER B 1 85 ? -5.543 -16.812 2.283 1 98.62 85 SER B C 1
ATOM 1760 O O . SER B 1 85 ? -5.328 -15.625 2.055 1 98.62 85 SER B O 1
ATOM 1762 N N . HIS B 1 86 ? -5.742 -17.297 3.492 1 98.56 86 HIS B N 1
ATOM 1763 C CA . HIS B 1 86 ? -5.617 -16.453 4.68 1 98.56 86 HIS B CA 1
ATOM 1764 C C . HIS B 1 86 ? -4.207 -15.898 4.812 1 98.56 86 HIS B C 1
ATOM 1766 O O . HIS B 1 86 ? -4.031 -14.703 5.059 1 98.56 86 HIS B O 1
ATOM 1772 N N . LEU B 1 87 ? -3.246 -16.766 4.645 1 98.38 87 LEU B N 1
ATOM 1773 C CA . LEU B 1 87 ? -1.854 -16.359 4.801 1 98.38 87 LEU B CA 1
ATOM 1774 C C . LEU B 1 87 ? -1.467 -15.328 3.752 1 98.38 87 LEU B C 1
ATOM 1776 O O . LEU B 1 87 ? -0.799 -14.336 4.066 1 98.38 87 LEU B O 1
ATOM 1780 N N . ARG B 1 88 ? -1.853 -15.492 2.514 1 98.44 88 ARG B N 1
ATOM 1781 C CA . ARG B 1 88 ? -1.578 -14.523 1.451 1 98.44 88 ARG B CA 1
ATOM 1782 C C . ARG B 1 88 ? -2.234 -13.18 1.747 1 98.44 88 ARG B C 1
ATOM 1784 O O . ARG B 1 88 ? -1.618 -12.133 1.562 1 98.44 88 ARG B O 1
ATOM 1791 N N . SER B 1 89 ? -3.42 -13.234 2.262 1 98.44 89 SER B N 1
ATOM 1792 C CA . SER B 1 89 ? -4.133 -12 2.566 1 98.44 89 SER B CA 1
ATOM 1793 C C . SER B 1 89 ? -3.457 -11.234 3.697 1 98.44 89 SER B C 1
ATOM 1795 O O . SER B 1 89 ? -3.465 -10 3.711 1 98.44 89 SER B O 1
ATOM 1797 N N . ILE B 1 90 ? -2.84 -11.906 4.625 1 97.5 90 ILE B N 1
ATOM 1798 C CA . ILE B 1 90 ? -2.164 -11.305 5.77 1 97.5 90 ILE B CA 1
ATOM 1799 C C . ILE B 1 90 ? -0.941 -10.523 5.293 1 97.5 90 ILE B C 1
ATOM 1801 O O . ILE B 1 90 ? -0.629 -9.453 5.828 1 97.5 90 ILE B O 1
ATOM 1805 N N . ILE B 1 91 ? -0.234 -11.039 4.301 1 97.25 91 ILE B N 1
ATOM 1806 C CA . ILE B 1 91 ? 0.945 -10.383 3.754 1 97.25 91 ILE B CA 1
ATOM 1807 C C . ILE B 1 91 ? 0.53 -9.102 3.027 1 97.25 91 ILE B C 1
ATOM 1809 O O . ILE B 1 91 ? 1.244 -8.102 3.07 1 97.25 91 ILE B O 1
ATOM 1813 N N . LEU B 1 92 ? -0.558 -9.156 2.408 1 97.44 92 LEU B N 1
ATOM 1814 C CA . LEU B 1 92 ? -1.125 -7.98 1.762 1 97.44 92 LEU B CA 1
ATOM 1815 C C . LEU B 1 92 ? -1.901 -7.129 2.762 1 97.44 92 LEU B C 1
ATOM 1817 O O . LEU B 1 92 ? -1.583 -7.121 3.953 1 97.44 92 LEU B O 1
ATOM 1821 N N . ASN B 1 93 ? -2.816 -6.316 2.227 1 95.94 93 ASN B N 1
ATOM 1822 C CA . ASN B 1 93 ? -3.502 -5.414 3.145 1 95.94 93 ASN B CA 1
ATOM 1823 C C . ASN B 1 93 ? -5.016 -5.453 2.943 1 95.94 93 ASN B C 1
ATOM 1825 O O . ASN B 1 93 ? -5.496 -5.465 1.809 1 95.94 93 ASN B O 1
ATOM 1829 N N . PRO B 1 94 ? -5.75 -5.469 4.117 1 97.25 94 PRO B N 1
ATOM 1830 C CA . PRO B 1 94 ? -7.207 -5.383 3.988 1 97.25 94 PRO B CA 1
ATOM 1831 C C . PRO B 1 94 ? -7.695 -3.959 3.734 1 97.25 94 PRO B C 1
ATOM 1833 O O . PRO B 1 94 ? -8.875 -3.75 3.447 1 97.25 94 PRO B O 1
ATOM 1836 N N . SER B 1 95 ? -6.766 -3.027 3.85 1 98.06 95 SER B N 1
ATOM 1837 C CA . SER B 1 95 ? -7.172 -1.628 3.793 1 98.06 95 SER B CA 1
ATOM 1838 C C . SER B 1 95 ? -6.105 -0.767 3.123 1 98.06 95 SER B C 1
ATOM 1840 O O . SER B 1 95 ? -4.91 -1.023 3.275 1 98.06 95 SER B O 1
ATOM 1842 N N . ILE B 1 96 ? -6.574 0.268 2.35 1 97.62 96 ILE B N 1
ATOM 1843 C CA . ILE B 1 96 ? -5.695 1.268 1.754 1 97.62 96 ILE B CA 1
ATOM 1844 C C . ILE B 1 96 ? -6.32 2.652 1.887 1 97.62 96 ILE B C 1
ATOM 1846 O O . ILE B 1 96 ? -7.531 2.814 1.703 1 97.62 96 ILE B O 1
ATOM 1850 N N . ALA B 1 97 ? -5.527 3.631 2.299 1 98.12 97 ALA B N 1
ATOM 1851 C CA . ALA B 1 97 ? -5.949 5.027 2.34 1 98.12 97 ALA B CA 1
ATOM 1852 C C . ALA B 1 97 ? -5.297 5.836 1.221 1 98.12 97 ALA B C 1
ATOM 1854 O O . ALA B 1 97 ? -4.078 5.789 1.044 1 98.12 97 ALA B O 1
ATOM 1855 N N . ILE B 1 98 ? -6.121 6.562 0.469 1 98.56 98 ILE B N 1
ATOM 1856 C CA . ILE B 1 98 ? -5.637 7.34 -0.668 1 98.56 98 ILE B CA 1
ATOM 1857 C C . ILE B 1 98 ? -6.152 8.773 -0.569 1 98.56 98 ILE B C 1
ATOM 1859 O O . ILE B 1 98 ? -7.352 9 -0.382 1 98.56 98 ILE B O 1
ATOM 1863 N N . PRO B 1 99 ? -5.27 9.797 -0.663 1 98.56 99 PRO B N 1
ATOM 1864 C CA . PRO B 1 99 ? -5.762 11.18 -0.723 1 98.56 99 PRO B CA 1
ATOM 1865 C C . PRO B 1 99 ? -6.629 11.445 -1.951 1 98.56 99 PRO B C 1
ATOM 1867 O O . PRO B 1 99 ? -6.426 10.828 -3 1 98.56 99 PRO B O 1
ATOM 1870 N N . ILE B 1 100 ? -7.609 12.297 -1.729 1 98.44 100 ILE B N 1
ATOM 1871 C CA . ILE B 1 100 ? -8.445 12.812 -2.809 1 98.44 100 ILE B CA 1
ATOM 1872 C C . ILE B 1 100 ? -8.039 14.242 -3.146 1 98.44 100 ILE B C 1
ATOM 1874 O O . ILE B 1 100 ? -7.891 15.078 -2.252 1 98.44 100 ILE B O 1
ATOM 1878 N N . LYS B 1 101 ? -7.84 14.461 -4.367 1 98.12 101 LYS B N 1
ATOM 1879 C CA . LYS B 1 101 ? -7.551 15.797 -4.887 1 98.12 101 LYS B CA 1
ATOM 1880 C C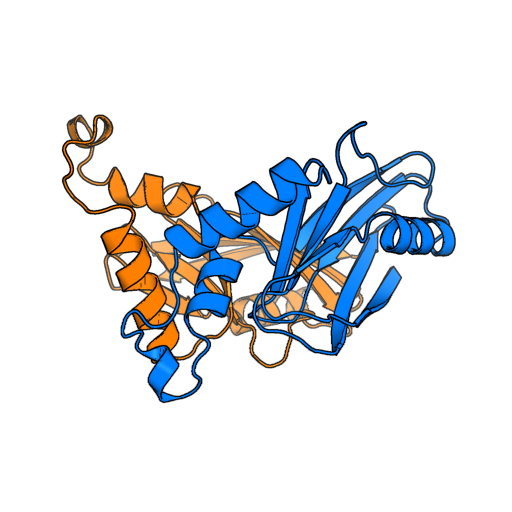 . LYS B 1 101 ? -8.375 16.094 -6.137 1 98.12 101 LYS B C 1
ATOM 1882 O O . LYS B 1 101 ? -8.445 15.273 -7.051 1 98.12 101 LYS B O 1
ATOM 1887 N N . ASP B 1 102 ? -9.055 17.266 -6.152 1 97.56 102 ASP B N 1
ATOM 1888 C CA . ASP B 1 102 ? -9.859 17.719 -7.277 1 97.56 102 ASP B CA 1
ATOM 1889 C C . ASP B 1 102 ? -10.93 16.688 -7.641 1 97.56 102 ASP B C 1
ATOM 1891 O O . ASP B 1 102 ? -11.148 16.406 -8.82 1 97.56 102 ASP B O 1
ATOM 1895 N N . GLY B 1 103 ? -11.461 16.016 -6.695 1 97.62 103 GLY B N 1
ATOM 1896 C CA . GLY B 1 103 ? -12.594 15.109 -6.855 1 97.62 103 GLY B CA 1
ATOM 1897 C C . GLY B 1 103 ? -12.203 13.742 -7.375 1 97.62 103 GLY B C 1
ATOM 1898 O O . GLY B 1 103 ? -13.055 12.984 -7.855 1 97.62 103 GLY B O 1
ATOM 1899 N N . ARG B 1 104 ? -10.938 13.414 -7.312 1 98 104 ARG B N 1
ATOM 1900 C CA . ARG B 1 104 ? -10.445 12.117 -7.781 1 98 104 ARG B CA 1
ATOM 1901 C C . ARG B 1 104 ? -9.391 11.562 -6.832 1 98 104 ARG B C 1
ATOM 1903 O O . ARG B 1 104 ? -8.781 12.305 -6.07 1 98 104 ARG B O 1
ATOM 1910 N N . LEU B 1 105 ? -9.227 10.258 -6.898 1 98.69 105 LEU B N 1
ATOM 1911 C CA . LEU B 1 105 ? -8.109 9.656 -6.172 1 98.69 105 LEU B CA 1
ATOM 1912 C C . LEU B 1 105 ? -6.781 10.219 -6.656 1 98.69 105 LEU B C 1
ATOM 1914 O O . LEU B 1 105 ? -6.559 10.359 -7.859 1 98.69 105 LEU B O 1
ATOM 1918 N N . LEU B 1 106 ? -5.898 10.508 -5.691 1 98.44 106 LEU B N 1
ATOM 1919 C CA . LEU B 1 106 ? -4.578 11.023 -6.031 1 98.44 106 LEU B CA 1
ATOM 1920 C C . LEU B 1 106 ? -3.629 9.891 -6.402 1 98.44 106 LEU B C 1
ATOM 1922 O O . LEU B 1 106 ? -2.604 9.695 -5.746 1 98.44 106 LEU B O 1
ATOM 1926 N N . LEU B 1 107 ? -3.916 9.242 -7.473 1 98 107 LEU B N 1
ATOM 1927 C CA . LEU B 1 107 ? -3.086 8.141 -7.941 1 98 107 LEU B CA 1
ATOM 1928 C C . LEU B 1 107 ? -2.059 8.625 -8.961 1 98 107 LEU B C 1
ATOM 1930 O O . LEU B 1 107 ? -2.295 9.617 -9.664 1 98 107 LEU B O 1
ATOM 1934 N N . GLY B 1 108 ? -0.906 7.945 -8.938 1 97.31 108 GLY B N 1
ATOM 1935 C CA . GLY B 1 108 ? 0.057 8.188 -10 1 97.31 108 GLY B CA 1
ATOM 1936 C C . GLY B 1 108 ? -0.381 7.629 -11.344 1 97.31 108 GLY B C 1
ATOM 1937 O O . GLY B 1 108 ? -1.381 6.91 -11.422 1 97.31 108 GLY B O 1
ATOM 1938 N N . THR B 1 109 ? 0.421 7.879 -12.328 1 96.25 109 THR B N 1
ATOM 1939 C CA . THR B 1 109 ? 0.119 7.531 -13.711 1 96.25 109 THR B CA 1
ATOM 1940 C C . THR B 1 109 ? -0.095 6.027 -13.859 1 96.25 109 THR B C 1
ATOM 1942 O O . THR B 1 109 ? -1.02 5.59 -14.547 1 96.25 109 THR B O 1
ATOM 1945 N N . TRP B 1 110 ? 0.729 5.246 -13.203 1 96.25 110 TRP B N 1
ATOM 1946 C CA . TRP B 1 110 ? 0.748 3.809 -13.461 1 96.25 110 TRP B CA 1
ATOM 1947 C C . TRP B 1 110 ? 0.068 3.045 -12.328 1 96.25 110 TRP B C 1
ATOM 1949 O O . TRP B 1 110 ? 0.148 1.816 -12.266 1 96.25 110 TRP B O 1
ATOM 1959 N N . GLN B 1 111 ? -0.55 3.795 -11.453 1 98.5 111 GLN B N 1
ATOM 1960 C CA . GLN B 1 111 ? -1.121 3.139 -10.281 1 98.5 111 GLN B CA 1
ATOM 1961 C C . GLN B 1 111 ? -2.59 2.789 -10.508 1 98.5 111 GLN B C 1
ATOM 1963 O O . GLN B 1 111 ? -3.361 3.617 -11 1 98.5 111 GLN B O 1
ATOM 1968 N N . SER B 1 112 ? -2.928 1.594 -10.172 1 98.69 112 SER B N 1
ATOM 1969 C CA . SER B 1 112 ? -4.293 1.096 -10.047 1 98.69 112 SER B CA 1
ATOM 1970 C C . SER B 1 112 ? -4.547 0.522 -8.656 1 98.69 112 SER B C 1
ATOM 1972 O O . SER B 1 112 ? -3.631 -0 -8.023 1 98.69 112 SER B O 1
ATOM 1974 N N . VAL B 1 113 ? -5.777 0.686 -8.188 1 98.81 113 VAL B N 1
ATOM 1975 C CA . VAL B 1 113 ? -6.207 -0.02 -6.988 1 98.81 113 VAL B CA 1
ATOM 1976 C C . VAL B 1 113 ? -6.652 -1.437 -7.348 1 98.81 113 VAL B C 1
ATOM 1978 O O . VAL B 1 113 ? -7.605 -1.62 -8.109 1 98.81 113 VAL B O 1
ATOM 1981 N N . ILE B 1 114 ? -5.957 -2.434 -6.754 1 98.88 114 ILE B N 1
ATOM 1982 C CA . ILE B 1 114 ? -6.195 -3.82 -7.137 1 98.88 114 ILE B CA 1
ATOM 1983 C C . ILE B 1 114 ? -6.844 -4.574 -5.977 1 98.88 114 ILE B C 1
ATOM 1985 O O . ILE B 1 114 ? -6.359 -4.516 -4.844 1 98.88 114 ILE B O 1
ATOM 1989 N N . PHE B 1 115 ? -8.008 -5.207 -6.238 1 98.88 115 PHE B N 1
ATOM 1990 C CA . PHE B 1 115 ? -8.648 -6.16 -5.344 1 98.88 115 PHE B CA 1
ATOM 1991 C C . PHE B 1 115 ? -8.148 -7.574 -5.609 1 98.88 115 PHE B C 1
ATOM 1993 O O . PHE B 1 115 ? -8.211 -8.062 -6.738 1 98.88 115 PHE B O 1
ATOM 2000 N N . ALA B 1 116 ? -7.637 -8.211 -4.566 1 98.88 116 ALA B N 1
ATOM 2001 C CA . ALA B 1 116 ? -7.129 -9.578 -4.695 1 98.88 116 ALA B CA 1
ATOM 2002 C C . ALA B 1 116 ? -8.117 -10.586 -4.121 1 98.88 116 ALA B C 1
ATOM 2004 O O . ALA B 1 116 ? -8.336 -10.625 -2.906 1 98.88 116 ALA B O 1
ATOM 2005 N N . GLU B 1 117 ? -8.742 -11.367 -4.957 1 98.94 117 GLU B N 1
ATOM 2006 C CA . GLU B 1 117 ? -9.453 -12.578 -4.566 1 98.94 117 GLU B CA 1
ATOM 2007 C C . GLU B 1 117 ? -8.492 -13.75 -4.383 1 98.94 117 GLU B C 1
ATOM 2009 O O . GLU B 1 117 ? -7.734 -14.086 -5.297 1 98.94 117 GLU B O 1
ATOM 2014 N N . LEU B 1 118 ? -8.523 -14.375 -3.178 1 98.88 118 LEU B N 1
ATOM 2015 C CA . LEU B 1 118 ? -7.539 -15.422 -2.912 1 98.88 118 LEU B CA 1
ATOM 2016 C C . LEU B 1 118 ? -8.219 -16.75 -2.598 1 98.88 118 LEU B C 1
ATOM 2018 O O . LEU B 1 118 ? -7.555 -17.719 -2.252 1 98.88 118 LEU B O 1
ATOM 2022 N N . ASP B 1 119 ? -9.523 -16.703 -2.664 1 98.69 119 ASP B N 1
ATOM 2023 C CA . ASP B 1 119 ? -10.312 -17.891 -2.338 1 98.69 119 ASP B CA 1
ATOM 2024 C C . ASP B 1 119 ? -11.648 -17.891 -3.08 1 98.69 119 ASP B C 1
ATOM 2026 O O . ASP B 1 119 ? -12.695 -18.109 -2.477 1 98.69 119 ASP B O 1
ATOM 2030 N N . GLY B 1 120 ? -11.578 -17.641 -4.383 1 98.12 120 GLY B N 1
ATOM 2031 C CA . GLY B 1 120 ? -12.797 -17.562 -5.172 1 98.12 120 GLY B CA 1
ATOM 2032 C C . GLY B 1 120 ? -13.133 -18.859 -5.883 1 98.12 120 GLY B C 1
ATOM 2033 O O . GLY B 1 120 ? -12.531 -19.891 -5.605 1 98.12 120 GLY B O 1
ATOM 2034 N N . PRO B 1 121 ? -14.039 -18.719 -6.707 1 98.38 121 PRO B N 1
ATOM 2035 C CA . PRO B 1 121 ? -14.891 -17.578 -7.02 1 98.38 121 PRO B CA 1
ATOM 2036 C C . PRO B 1 121 ? -15.945 -17.312 -5.949 1 98.38 121 PRO B C 1
ATOM 2038 O O . PRO B 1 121 ? -16.406 -18.25 -5.285 1 98.38 121 PRO B O 1
ATOM 2041 N N . ARG B 1 122 ? -16.312 -16.062 -5.711 1 98.31 122 ARG B N 1
ATOM 2042 C CA . ARG B 1 122 ? -17.328 -15.633 -4.746 1 98.31 122 ARG B CA 1
ATOM 2043 C C . ARG B 1 122 ? -17.891 -14.266 -5.109 1 98.31 122 ARG B C 1
ATOM 2045 O O . ARG B 1 122 ? -17.438 -13.633 -6.059 1 98.31 122 ARG B O 1
ATOM 2052 N N . ARG B 1 123 ? -18.938 -13.914 -4.473 1 98.12 123 ARG B N 1
ATOM 2053 C CA . ARG B 1 123 ? -19.438 -12.539 -4.469 1 98.12 123 ARG B CA 1
ATOM 2054 C C . ARG B 1 123 ? -18.922 -11.773 -3.254 1 98.12 123 ARG B C 1
ATOM 2056 O O . ARG B 1 123 ? -19.312 -12.055 -2.123 1 98.12 123 ARG B O 1
ATOM 2063 N N . ARG B 1 124 ? -18.078 -10.812 -3.566 1 98.62 124 ARG B N 1
ATOM 2064 C CA . ARG B 1 124 ? -17.406 -10.109 -2.482 1 98.62 124 ARG B CA 1
ATOM 2065 C C . ARG B 1 124 ? -17.953 -8.695 -2.322 1 98.62 124 ARG B C 1
ATOM 2067 O O . ARG B 1 124 ? -18.703 -8.211 -3.178 1 98.62 124 ARG B O 1
ATOM 2074 N N . LYS B 1 125 ? -17.625 -8.148 -1.168 1 98.19 125 LYS B N 1
ATOM 2075 C CA . LYS B 1 125 ? -17.953 -6.758 -0.896 1 98.19 125 LYS B CA 1
ATOM 2076 C C . LYS B 1 125 ? -16.75 -5.988 -0.362 1 98.19 125 LYS B C 1
ATOM 2078 O O . LYS B 1 125 ? -15.984 -6.516 0.442 1 98.19 125 LYS B O 1
ATOM 2083 N N . ILE B 1 126 ? -16.641 -4.801 -0.879 1 98.44 126 ILE B N 1
ATOM 2084 C CA . ILE B 1 126 ? -15.703 -3.865 -0.275 1 98.44 126 ILE B CA 1
ATOM 2085 C C . ILE B 1 126 ? -16.438 -2.607 0.174 1 98.44 126 ILE B C 1
ATOM 2087 O O . ILE B 1 126 ? -17.562 -2.355 -0.258 1 98.44 126 ILE B O 1
ATOM 2091 N N . PHE B 1 127 ? -15.781 -1.9 1.044 1 98.81 127 PHE B N 1
ATOM 2092 C CA . PHE B 1 127 ? -16.328 -0.645 1.55 1 98.81 127 PHE B CA 1
ATOM 2093 C C . PHE B 1 127 ? -15.383 0.513 1.255 1 98.81 127 PHE B C 1
ATOM 2095 O O . PHE B 1 127 ? -14.156 0.344 1.275 1 98.81 127 PHE B O 1
ATOM 2102 N N . VAL B 1 128 ? -15.961 1.649 0.93 1 98.69 128 VAL B N 1
ATOM 2103 C CA . VAL B 1 128 ? -15.211 2.879 0.7 1 98.69 128 VAL B CA 1
ATOM 2104 C C . VAL B 1 128 ? -15.719 3.979 1.63 1 98.69 128 VAL B C 1
ATOM 2106 O O . VAL B 1 128 ? -16.875 4.414 1.517 1 98.69 128 VAL B O 1
ATOM 2109 N N . LYS B 1 129 ? -14.914 4.391 2.562 1 98.5 129 LYS B N 1
ATOM 2110 C CA . LYS B 1 129 ? -15.195 5.527 3.43 1 98.5 129 LYS B CA 1
ATOM 2111 C C . LYS B 1 129 ? -14.539 6.801 2.898 1 98.5 129 LYS B C 1
ATOM 2113 O O . LYS B 1 129 ? -13.32 6.859 2.756 1 98.5 129 LYS B O 1
ATOM 2118 N N . ILE B 1 130 ? -15.344 7.758 2.59 1 97.81 130 ILE B N 1
ATOM 2119 C CA . ILE B 1 130 ? -14.844 9.039 2.096 1 97.81 130 ILE B CA 1
ATOM 2120 C C . ILE B 1 130 ? -14.977 10.094 3.188 1 97.81 130 ILE B C 1
ATOM 2122 O O . ILE B 1 130 ? -16.078 10.352 3.689 1 97.81 130 ILE B O 1
ATOM 2126 N N . CYS B 1 131 ? -13.883 10.68 3.541 1 95.81 131 CYS B N 1
ATOM 2127 C CA . CYS B 1 131 ? -13.812 11.734 4.547 1 95.81 131 CYS B CA 1
ATOM 2128 C C . CYS B 1 131 ? -13.352 13.047 3.928 1 95.81 131 CYS B C 1
ATOM 2130 O O . CYS B 1 131 ? -12.281 13.109 3.326 1 95.81 131 CYS B O 1
ATOM 2132 N N . LYS B 1 132 ? -14.242 14.016 4.16 1 93.94 132 LYS B N 1
ATOM 2133 C CA . LYS B 1 132 ? -13.812 15.359 3.768 1 93.94 132 LYS B CA 1
ATOM 2134 C C . LYS B 1 132 ? -12.797 15.922 4.754 1 93.94 132 LYS B C 1
ATOM 2136 O O . LYS B 1 132 ? -12.914 15.719 5.961 1 93.94 132 LYS B O 1
ATOM 2141 N N . CYS B 1 133 ? -11.75 16.406 4.254 1 88.25 133 CYS B N 1
ATOM 2142 C CA . CYS B 1 133 ? -10.711 17 5.086 1 88.25 133 CYS B CA 1
ATOM 2143 C C . CYS B 1 133 ? -10.703 18.516 4.949 1 88.25 133 CYS B C 1
ATOM 2145 O O . CYS B 1 133 ? -10.914 19.047 3.855 1 88.25 133 CYS B O 1
#

Nearest PDB structures (foldseek):
  1vph-assembly2_E  TM=9.764E-01  e=2.330E-18  Saccharolobus solfataricus P2
  1ve0-assembly1_A  TM=9.747E-01  e=2.183E-18  Sulfurisphaera tokodaii
  2p6h-assembly1_A  TM=9.761E-01  e=3.448E-18  Aeropyrum pernix
  1vmf-assembly1_C  TM=9.516E-01  e=3.338E-16  Halalkalibacterium halodurans
  2cu5-assembly1_C  TM=9.360E-01  e=1.767E-13  Thermus thermophilus HB8

Foldseek 3Di:
DKDKDKDFDDDQKDKDFCQVVQLVVLLVVVQAWWKKKKFFPDLLKAKDKFAPDPVVRVVVVVVLCVVQNFDPPDPCVVPPRQVSSNVSRVVHHRMDMFIHHRSHTPDDDRITMMMIRNGDRDITMMMMDTDSD/DKDKDKDFDDDQKDKDFCQVVQLVVLLVVVAAWFKKKKFFPDLLKAKDKFAPDPVVRVVVVVVLCVVQNFPPPDPCVVPPRQVSSNVSRVVHHRMDMFIHHRSHTPDDPRITMIMIRNGDRDITMMMMDTDHD

InterPro domains:
  IPR001602 UPF0047 protein YjbQ-like [PF01894] (17-130)
  IPR001602 UPF0047 protein YjbQ-like [PIRSF004681] (8-131)
  IPR001602 UPF0047 protein YjbQ-like [PS01314] (95-113)
  IPR001602 UPF0047 protein YjbQ-like [PTHR30615] (12-132)
  IPR001602 UPF0047 protein YjbQ-like [TIGR00149] (4-130)
  IPR035917 YjbQ-like superfamily [G3DSA:2.60.120.460] (1-132)
  IPR035917 YjbQ-like superfamily [SSF111038] (2-130)